Protein AF-A0A3M1TN24-F1 (afdb_monomer_lite)

Radius of gyration: 34.19 Å; chains: 1; bounding box: 74×62×94 Å

Foldseek 3Di:
DADPQQKDWDWDDPPPDPPTDTPDIDRDPPDPDDPDDDDDDDDDPVCPPVDDDPDDDDDPDPADQDWWAWDDWDDPDQFKIKTAIPAAWDQVQQQPQQQKAKDPPQGTFPGWGADPVHRRMIMTGTPGTDDAQDKMKMWGFRIGHPRGHGDPDIDIDIDTDHDQDDQDALQKEFFKWAQFCPPADPAPSFTKTKIFRQHQGKHFQAQKWKDQPPDIFGWHTDIAHHGDMEMETAQVCQVRCVVVHHYGYTPDDDRADLQWTWIFIAGNVRHTRYIDTDGLVLQVDPVPSNHNWMKGFQDSPPPPPDRSVRIHTDPD

Sequence (316 aa):
MRDEAGNWEVYADPENGENFALQGSVVDATHTTSAYFGVYVKHTSSRRDAFFFDDIYVGNQVVDQAPPALVQAEIVAANQLDLLFSEPLNPQSVLNVGHYEMDNGIGNPLTAQLDASNPALVHLVFAVDFQNNTTYLLRISGIEDVSGNALAAPLEVSLTYFVPDVAAFKDVIINEIFPDPTPPLGLPNAEYIELYNRSDKTFELQGWTFDNGTTTGSLPAYVLAPGAYLILTREQDVSAFESFGTAIGPSSWPSLVNSGDNLSLMDHTGALIDRVDYLQSWYGDATKAQGGYALELINPEQLLCPAKTNWTASVS

pLDDT: mean 90.63, std 9.02, range [57.22, 98.56]

Structure (mmCIF, N/CA/C/O backbone):
data_AF-A0A3M1TN24-F1
#
_entry.id   AF-A0A3M1TN24-F1
#
loop_
_atom_site.group_PDB
_atom_site.id
_atom_site.type_symbol
_atom_site.label_atom_id
_atom_site.label_alt_id
_atom_site.label_comp_id
_atom_site.label_asym_id
_atom_site.label_entity_id
_atom_site.label_seq_id
_atom_site.pdbx_PDB_ins_code
_atom_site.Cartn_x
_atom_site.Cartn_y
_atom_site.Cartn_z
_atom_site.occupancy
_atom_site.B_iso_or_equiv
_atom_site.auth_seq_id
_atom_site.auth_comp_id
_atom_site.auth_asym_id
_atom_site.auth_atom_id
_atom_site.pdbx_PDB_model_num
ATOM 1 N N . MET A 1 1 ? -28.863 9.271 43.450 1.00 75.31 1 MET A N 1
ATOM 2 C CA . MET A 1 1 ? -29.585 7.992 43.321 1.00 75.31 1 MET A CA 1
ATOM 3 C C . MET A 1 1 ? -30.223 7.631 44.651 1.00 75.31 1 MET A C 1
ATOM 5 O O . MET A 1 1 ? -29.707 8.062 45.673 1.00 75.31 1 MET A O 1
ATOM 9 N N . ARG A 1 2 ? -31.348 6.907 44.639 1.00 78.94 2 ARG A N 1
ATOM 10 C CA . ARG A 1 2 ? -31.986 6.356 45.843 1.00 78.94 2 ARG A CA 1
ATOM 11 C C . ARG A 1 2 ? -32.097 4.844 45.681 1.00 78.94 2 ARG A C 1
ATOM 13 O O . ARG A 1 2 ? -32.630 4.414 44.663 1.00 78.94 2 ARG A O 1
ATOM 20 N N . ASP A 1 3 ? -31.654 4.062 46.657 1.00 81.62 3 ASP A N 1
ATOM 21 C CA . ASP A 1 3 ? -31.857 2.606 46.658 1.00 81.62 3 ASP A CA 1
ATOM 22 C C . ASP A 1 3 ? -33.148 2.186 47.397 1.00 81.62 3 ASP A C 1
ATOM 24 O O . ASP A 1 3 ? -33.893 3.018 47.930 1.00 81.62 3 ASP A O 1
ATOM 28 N N . GLU A 1 4 ? -33.451 0.885 47.430 1.00 82.44 4 GLU A N 1
ATOM 29 C CA . GLU A 1 4 ? -34.633 0.351 48.129 1.00 82.44 4 GLU A CA 1
ATOM 30 C C . GLU A 1 4 ? -34.559 0.514 49.655 1.00 82.44 4 GLU A C 1
ATOM 32 O O . GLU A 1 4 ? -35.596 0.657 50.308 1.00 82.44 4 GLU A O 1
ATOM 37 N N . ALA A 1 5 ? -33.349 0.569 50.220 1.00 84.06 5 ALA A N 1
ATOM 38 C CA . ALA A 1 5 ? -33.115 0.786 51.645 1.00 84.06 5 ALA A CA 1
ATOM 39 C C . ALA A 1 5 ? -33.331 2.252 52.071 1.00 84.06 5 ALA A C 1
ATOM 41 O O . ALA A 1 5 ? -33.341 2.554 53.266 1.00 84.06 5 ALA A O 1
ATOM 42 N N . GLY A 1 6 ? -33.565 3.159 51.115 1.00 85.31 6 GLY A N 1
ATOM 43 C CA . GLY A 1 6 ? -33.756 4.584 51.370 1.00 85.31 6 GLY A CA 1
ATOM 44 C C . GLY A 1 6 ? -32.446 5.347 51.525 1.00 85.31 6 GLY A C 1
ATOM 45 O O . GLY A 1 6 ? -32.464 6.457 52.054 1.00 85.31 6 GLY A O 1
ATOM 46 N N . ASN A 1 7 ? -31.328 4.784 51.069 1.00 87.06 7 ASN A N 1
ATOM 47 C CA . ASN A 1 7 ? -30.075 5.509 50.954 1.00 87.06 7 ASN A CA 1
ATOM 48 C C . ASN A 1 7 ? -30.156 6.416 49.732 1.00 87.06 7 ASN A C 1
ATOM 50 O O . ASN A 1 7 ? -30.423 5.959 48.623 1.00 87.06 7 ASN A O 1
ATOM 54 N N . TRP A 1 8 ? -29.933 7.701 49.947 1.00 86.62 8 TRP A N 1
ATOM 55 C CA . TRP A 1 8 ? -29.802 8.714 48.919 1.00 86.62 8 TRP A CA 1
ATOM 56 C C . TRP A 1 8 ? -28.340 9.079 48.780 1.00 86.62 8 TRP A C 1
ATOM 58 O O . TRP A 1 8 ? -27.684 9.382 49.769 1.00 86.62 8 TRP A O 1
ATOM 68 N N . GLU A 1 9 ? -27.856 9.115 47.552 1.00 85.56 9 GLU A N 1
ATOM 69 C CA . GLU A 1 9 ? -26.487 9.483 47.219 1.00 85.56 9 GLU A CA 1
ATOM 70 C C . GLU A 1 9 ? -26.503 10.550 46.131 1.00 85.56 9 GLU A C 1
ATOM 72 O O . GLU A 1 9 ? -27.290 10.486 45.183 1.00 85.56 9 GLU A O 1
ATOM 77 N N . VAL A 1 10 ? -25.643 11.549 46.258 1.00 85.19 10 VAL A N 1
ATOM 78 C CA . VAL A 1 10 ? -25.422 12.565 45.231 1.00 85.19 10 VAL A CA 1
ATOM 79 C C . VAL A 1 10 ? -24.010 12.386 44.728 1.00 85.19 10 VAL A C 1
ATOM 81 O O . VAL A 1 10 ? -23.074 12.353 45.522 1.00 85.19 10 VAL A O 1
ATOM 84 N N . TYR A 1 11 ? -23.865 12.308 43.414 1.00 80.06 11 TYR A N 1
ATOM 85 C CA . TYR A 1 11 ? -22.573 12.270 42.758 1.00 80.06 11 TYR A CA 1
ATOM 86 C C . TYR A 1 11 ? -22.425 13.500 41.866 1.00 80.06 11 TYR A C 1
ATOM 88 O O . TYR A 1 11 ? -23.422 14.067 41.420 1.00 80.06 11 TYR A O 1
ATOM 96 N N . ALA A 1 12 ? -21.190 13.916 41.625 1.00 80.25 12 ALA A N 1
ATOM 97 C CA . ALA A 1 12 ? -20.868 14.978 40.687 1.00 80.25 12 ALA A CA 1
ATOM 98 C C . ALA A 1 12 ? -19.545 14.659 40.000 1.00 80.25 12 ALA A C 1
ATOM 100 O O . ALA A 1 12 ? -18.634 14.126 40.637 1.00 80.25 12 ALA A O 1
ATOM 101 N N . ASP A 1 13 ? -19.458 15.023 38.728 1.00 75.94 13 ASP A N 1
ATOM 102 C CA . ASP A 1 13 ? -18.212 15.078 37.980 1.00 75.94 13 ASP A CA 1
ATOM 103 C C . ASP A 1 13 ? -17.883 16.560 37.708 1.00 75.94 13 ASP A C 1
ATOM 105 O O . ASP A 1 13 ? -18.568 17.208 36.913 1.00 75.94 13 ASP A O 1
ATOM 109 N N . PRO A 1 14 ? -16.898 17.151 38.406 1.00 71.81 14 PRO A N 1
ATOM 110 C CA . PRO A 1 14 ? -16.497 18.536 38.185 1.00 71.81 14 PRO A CA 1
ATOM 111 C C . PRO A 1 14 ? -15.655 18.732 36.911 1.00 71.81 14 PRO A C 1
ATOM 113 O O . PRO A 1 14 ? -15.374 19.878 36.557 1.00 71.81 14 PRO A O 1
ATOM 116 N N . GLU A 1 15 ? -15.241 17.653 36.243 1.00 77.12 15 GLU A N 1
ATOM 117 C CA . GLU A 1 15 ? -14.380 17.662 35.055 1.00 77.12 15 GLU A CA 1
ATOM 118 C C . GLU A 1 15 ? -15.168 17.473 33.744 1.00 77.12 15 GLU A C 1
ATOM 120 O O . GLU A 1 15 ? -14.566 17.409 32.674 1.00 77.12 15 GLU A O 1
ATOM 125 N N . ASN A 1 16 ? -16.509 17.483 33.805 1.00 60.50 16 ASN A N 1
ATOM 126 C CA . ASN A 1 16 ? -17.418 17.328 32.657 1.00 60.50 16 ASN A CA 1
ATOM 127 C C . ASN A 1 16 ? -17.215 16.015 31.864 1.00 60.50 16 ASN A C 1
ATOM 129 O O . ASN A 1 16 ? -17.290 16.023 30.633 1.00 60.50 16 ASN A O 1
ATOM 133 N N . GLY A 1 17 ? -16.966 14.898 32.552 1.00 65.50 17 GLY A N 1
ATOM 134 C CA . GLY A 1 17 ? -16.967 13.548 31.984 1.00 65.50 17 GLY A CA 1
ATOM 135 C C . GLY A 1 17 ? -18.111 12.677 32.518 1.00 65.50 17 GLY A C 1
ATOM 136 O O . GLY A 1 17 ? -19.158 13.168 32.942 1.00 65.50 17 GLY A O 1
ATOM 137 N N . GLU A 1 18 ? -17.896 11.361 32.499 1.00 66.12 18 GLU A N 1
ATOM 138 C CA . GLU A 1 18 ? -18.813 10.354 33.061 1.00 66.12 18 GLU A CA 1
ATOM 139 C C . GLU A 1 18 ? -18.283 9.754 34.379 1.00 66.12 18 GLU A C 1
ATOM 141 O O . GLU A 1 18 ? -18.817 8.772 34.900 1.00 66.12 18 GLU A O 1
ATOM 146 N N . ASN A 1 19 ? -17.238 10.355 34.963 1.00 65.56 19 ASN A N 1
ATOM 147 C CA . ASN A 1 19 ? -16.595 9.877 36.186 1.00 65.56 19 ASN A CA 1
ATOM 148 C C . ASN A 1 19 ? -17.180 10.579 37.416 1.00 65.56 19 ASN A C 1
ATOM 150 O O . ASN A 1 19 ? -16.588 11.454 38.048 1.00 65.56 19 ASN A O 1
ATOM 154 N N . PHE A 1 20 ? -18.382 10.157 37.784 1.00 76.81 20 PHE A N 1
ATOM 155 C CA . PHE A 1 20 ? -19.118 10.715 38.908 1.00 76.81 20 PHE A CA 1
ATOM 156 C C . PHE A 1 20 ? -18.518 10.307 40.266 1.00 76.81 20 PHE A C 1
ATOM 158 O O . PHE A 1 20 ? -18.531 9.139 40.652 1.00 76.81 20 PHE A O 1
ATOM 165 N N . ALA A 1 21 ? -18.059 11.285 41.052 1.00 77.19 21 ALA A N 1
ATOM 166 C CA . ALA A 1 21 ? -17.574 11.069 42.416 1.00 77.19 21 ALA A CA 1
ATOM 167 C C . ALA A 1 21 ? -18.676 11.331 43.452 1.00 77.19 21 ALA A C 1
ATOM 169 O O . ALA A 1 21 ? -19.415 12.315 43.344 1.00 77.19 21 ALA A O 1
ATOM 170 N N . LEU A 1 22 ? -18.764 10.486 44.487 1.00 85.62 22 LEU A N 1
ATOM 171 C CA . LEU A 1 22 ? -19.735 10.646 45.574 1.00 85.62 22 LEU A CA 1
ATOM 172 C C . LEU A 1 22 ? -19.488 11.965 46.320 1.00 85.62 22 LEU A C 1
ATOM 174 O O . LEU A 1 22 ? -18.437 12.165 46.923 1.00 85.62 22 LEU A O 1
ATOM 178 N N . GLN A 1 23 ? -20.483 12.846 46.314 1.00 88.38 23 GLN A N 1
ATOM 179 C CA . GLN A 1 23 ? -20.459 14.144 46.994 1.00 88.38 23 GLN A CA 1
ATOM 180 C C . GLN A 1 23 ? -21.093 14.086 48.382 1.00 88.38 23 GLN A C 1
ATOM 182 O O . GLN A 1 23 ? -20.772 14.887 49.259 1.00 88.38 23 GLN A O 1
ATOM 187 N N . GLY A 1 24 ? -22.011 13.146 48.596 1.00 86.06 24 GLY A N 1
ATOM 188 C CA . GLY A 1 24 ? -22.645 12.958 49.890 1.00 86.06 24 GLY A CA 1
ATOM 189 C C . GLY A 1 24 ? -23.766 11.939 49.842 1.00 86.06 24 GLY A C 1
ATOM 190 O O . GLY A 1 24 ? -24.283 11.611 48.774 1.00 86.06 24 GLY A O 1
ATOM 191 N N . SER A 1 25 ? -24.147 11.459 51.022 1.00 91.06 25 SER A N 1
ATOM 192 C CA . SER A 1 25 ? -25.240 10.513 51.183 1.00 91.06 25 SER A CA 1
ATOM 193 C C . SER A 1 25 ? -26.082 10.803 52.425 1.00 91.06 25 SER A C 1
ATOM 195 O O . SER A 1 25 ? -25.616 11.412 53.392 1.00 91.06 25 SER A O 1
ATOM 197 N N . VAL A 1 26 ? -27.351 10.402 52.391 1.00 90.81 26 VAL A N 1
ATOM 198 C CA . VAL A 1 26 ? -28.291 10.494 53.512 1.00 90.81 26 VAL A CA 1
ATOM 199 C C . VAL A 1 26 ? -29.276 9.336 53.452 1.00 90.81 26 VAL A C 1
ATOM 201 O O . VAL A 1 26 ? -29.709 8.946 52.376 1.00 90.81 26 VAL A O 1
ATOM 204 N N . VAL A 1 27 ? -29.663 8.788 54.600 1.00 90.25 27 VAL A N 1
ATOM 205 C CA . VAL A 1 27 ? -30.729 7.781 54.660 1.00 90.25 27 VAL A CA 1
ATOM 206 C C . VAL A 1 27 ? -32.044 8.485 54.964 1.00 90.25 27 VAL A C 1
ATOM 208 O O . VAL A 1 27 ? -32.207 9.055 56.042 1.00 90.25 27 VAL A O 1
ATOM 211 N N . ASP A 1 28 ? -32.977 8.450 54.018 1.00 85.56 28 ASP A N 1
ATOM 212 C CA . ASP A 1 28 ? -34.322 8.997 54.172 1.00 85.56 28 ASP A CA 1
ATOM 213 C C . ASP A 1 28 ? -35.362 8.063 53.535 1.00 85.56 28 ASP A C 1
ATOM 215 O O . ASP A 1 28 ? -35.545 7.989 52.315 1.00 85.56 28 ASP A O 1
ATOM 219 N N . ALA A 1 29 ? -36.071 7.344 54.404 1.00 84.88 29 ALA A N 1
ATOM 220 C CA . ALA A 1 29 ? -37.154 6.445 54.029 1.00 84.88 29 ALA A CA 1
ATOM 221 C C . ALA A 1 29 ? -38.530 7.135 53.984 1.00 84.88 29 ALA A C 1
ATOM 223 O O . ALA A 1 29 ? -39.509 6.498 53.596 1.00 84.88 29 ALA A O 1
ATOM 224 N N . THR A 1 30 ? -38.635 8.407 54.385 1.00 85.94 30 THR A N 1
ATOM 225 C CA . THR A 1 30 ? -39.923 9.117 54.474 1.00 85.94 30 THR A CA 1
ATOM 226 C C . THR A 1 30 ? -40.496 9.449 53.100 1.00 85.94 30 THR A C 1
ATOM 228 O O . THR A 1 30 ? -41.710 9.394 52.900 1.00 85.94 30 THR A O 1
ATOM 231 N N . HIS A 1 31 ? -39.620 9.726 52.135 1.00 76.50 31 HIS A N 1
ATOM 232 C CA . HIS A 1 31 ? -39.980 10.011 50.756 1.00 76.50 31 HIS A CA 1
ATOM 233 C C . HIS A 1 31 ? -39.525 8.861 49.850 1.00 76.50 31 HIS A C 1
ATOM 235 O O . HIS A 1 31 ? -38.335 8.622 49.650 1.00 76.50 31 HIS A O 1
ATOM 241 N N . THR A 1 32 ? -40.491 8.117 49.312 1.00 75.56 32 THR A N 1
ATOM 242 C CA . THR A 1 32 ? -40.255 6.995 48.385 1.00 75.56 32 THR A CA 1
ATOM 243 C C . THR A 1 32 ? -40.541 7.369 46.931 1.00 75.56 32 THR A C 1
ATOM 245 O O . THR A 1 32 ? -39.974 6.773 46.023 1.00 75.56 32 THR A O 1
ATOM 248 N N . THR A 1 33 ? -41.389 8.377 46.704 1.00 72.81 33 THR A N 1
ATOM 249 C CA . THR A 1 33 ? -41.751 8.914 45.385 1.00 72.81 33 THR A CA 1
ATOM 250 C C . THR A 1 33 ? -41.999 10.417 45.489 1.00 72.81 33 THR A C 1
ATOM 252 O O . THR A 1 33 ? -42.505 10.875 46.515 1.00 72.81 33 THR A O 1
ATOM 255 N N . SER A 1 34 ? -41.737 11.178 44.426 1.00 75.56 34 SER A N 1
ATOM 256 C CA . SER A 1 34 ? -42.133 12.587 44.333 1.00 75.56 34 SER A CA 1
ATOM 257 C C . SER A 1 34 ? -42.767 12.877 42.978 1.00 75.56 34 SER A C 1
ATOM 259 O O . SER A 1 34 ? -42.294 12.391 41.956 1.00 75.56 34 SER A O 1
ATOM 261 N N . ALA A 1 35 ? -43.822 13.692 42.967 1.00 80.31 35 ALA A N 1
ATOM 262 C CA . ALA A 1 35 ? -44.412 14.215 41.734 1.00 80.31 35 ALA A CA 1
ATOM 263 C C . ALA A 1 35 ? -43.643 15.428 41.179 1.00 80.31 35 ALA A C 1
ATOM 265 O O . ALA A 1 35 ? -43.878 15.843 40.047 1.00 80.31 35 ALA A O 1
ATOM 266 N N . TYR A 1 36 ? -42.748 16.012 41.982 1.00 80.62 36 TYR A N 1
ATOM 267 C CA . TYR A 1 36 ? -42.031 17.237 41.651 1.00 80.62 36 TYR A CA 1
ATOM 268 C C . TYR A 1 36 ? -40.560 17.131 42.041 1.00 80.62 36 TYR A C 1
ATOM 270 O O . TYR A 1 36 ? -40.209 16.565 43.077 1.00 80.62 36 TYR A O 1
ATOM 278 N N . PHE A 1 37 ? -39.706 17.737 41.230 1.00 81.62 37 PHE A N 1
ATOM 279 C CA . PHE A 1 37 ? -38.289 17.904 41.508 1.00 81.62 37 PHE A CA 1
ATOM 280 C C . PHE A 1 37 ? -37.926 19.378 41.349 1.00 81.62 37 PHE A C 1
ATOM 282 O O . PHE A 1 37 ? -38.488 20.075 40.504 1.00 81.62 37 PHE A O 1
ATOM 289 N N . GLY A 1 38 ? -36.994 19.860 42.166 1.00 83.38 38 GLY A N 1
ATOM 290 C CA . GLY A 1 38 ? -36.485 21.218 42.058 1.00 83.38 38 GLY A CA 1
ATOM 291 C C . GLY A 1 38 ? -35.180 21.387 42.820 1.00 83.38 38 GLY A C 1
ATOM 292 O O . GLY A 1 38 ? -34.935 20.706 43.815 1.00 83.38 38 GLY A O 1
ATOM 293 N N . VAL A 1 39 ? -34.355 22.322 42.356 1.00 83.62 39 VAL A N 1
ATOM 294 C CA . VAL A 1 39 ? -33.104 22.692 43.019 1.00 83.62 39 VAL A CA 1
ATOM 295 C C . VAL A 1 39 ? -33.356 23.906 43.906 1.00 83.62 39 VAL A C 1
ATOM 297 O O . VAL A 1 39 ? -33.801 24.955 43.439 1.00 83.62 39 VAL A O 1
ATOM 300 N N . TYR A 1 40 ? -33.070 23.775 45.199 1.00 85.31 40 TYR A N 1
ATOM 301 C CA . TYR A 1 40 ? -33.134 24.888 46.141 1.00 85.31 40 TYR A CA 1
ATOM 302 C C . TYR A 1 40 ? -31.738 25.472 46.370 1.00 85.31 40 TYR A C 1
ATOM 304 O O . TYR A 1 40 ? -30.848 24.788 46.874 1.00 85.31 40 TYR A O 1
ATOM 312 N N . VAL A 1 41 ? -31.553 26.755 46.045 1.00 82.88 41 VAL A N 1
ATOM 313 C CA . VAL A 1 41 ? -30.263 27.446 46.188 1.00 82.88 41 VAL A CA 1
ATOM 314 C C . VAL A 1 41 ? -30.323 28.494 47.290 1.00 82.88 41 VAL A C 1
ATOM 316 O O . VAL A 1 41 ? -30.985 29.528 47.164 1.00 82.88 41 VAL A O 1
ATOM 319 N N . LYS A 1 42 ? -29.549 28.281 48.355 1.00 87.75 42 LYS A N 1
ATOM 320 C CA . LYS A 1 42 ? -29.336 29.282 49.405 1.00 87.75 42 LYS A CA 1
ATOM 321 C C . LYS A 1 42 ? -28.184 30.212 49.013 1.00 87.75 42 LYS A C 1
ATOM 323 O O . LYS A 1 42 ? -27.052 29.763 48.879 1.00 87.75 42 LYS A O 1
ATOM 328 N N . HIS A 1 43 ? -28.457 31.506 48.863 1.00 85.00 43 HIS A N 1
ATOM 329 C CA . HIS A 1 43 ? -27.492 32.488 48.357 1.00 85.00 43 HIS A CA 1
ATOM 330 C C . HIS A 1 43 ? -27.618 33.854 49.055 1.00 85.00 43 HIS A C 1
ATOM 332 O O . HIS A 1 43 ? -28.615 34.141 49.719 1.00 85.00 43 HIS A O 1
ATOM 338 N N . THR A 1 44 ? -26.600 34.709 48.909 1.00 89.19 44 THR A N 1
ATOM 339 C CA . THR A 1 44 ? -26.653 36.125 49.315 1.00 89.19 44 THR A CA 1
ATOM 340 C C . THR A 1 44 ? -27.247 36.979 48.198 1.00 89.19 44 THR A C 1
ATOM 342 O O . THR A 1 44 ? -27.124 36.636 47.024 1.00 89.19 44 THR A O 1
ATOM 345 N N . SER A 1 45 ? -27.824 38.137 48.532 1.00 84.69 45 SER A N 1
ATOM 346 C CA . SER A 1 45 ? -28.440 39.046 47.546 1.00 84.69 45 SER A CA 1
ATOM 347 C C . SER A 1 45 ? -27.517 39.405 46.373 1.00 84.69 45 SER A C 1
ATOM 349 O O . SER A 1 45 ? -27.977 39.510 45.241 1.00 84.69 45 SER A O 1
ATOM 351 N N . SER A 1 46 ? -26.211 39.524 46.624 1.00 88.06 46 SER A N 1
ATOM 352 C CA . SER A 1 46 ? -25.172 39.812 45.626 1.00 88.06 46 SER A CA 1
ATOM 353 C C . SER A 1 46 ? -24.848 38.668 44.653 1.00 88.06 46 SER A C 1
ATOM 355 O O . SER A 1 46 ? -24.102 38.886 43.704 1.00 88.06 46 SER A O 1
ATOM 357 N N . ARG A 1 47 ? -25.354 37.449 44.878 1.00 82.69 47 ARG A N 1
ATOM 358 C CA . ARG A 1 47 ? -25.022 36.240 44.098 1.00 82.69 47 ARG A CA 1
ATOM 359 C C . ARG A 1 47 ? -26.252 35.555 43.490 1.00 82.69 47 ARG A C 1
ATOM 361 O O . ARG A 1 47 ? -26.146 34.427 43.033 1.00 82.69 47 ARG A O 1
ATOM 368 N N . ARG A 1 48 ? -27.412 36.220 43.479 1.00 82.12 48 ARG A N 1
ATOM 369 C CA . ARG A 1 48 ? -28.701 35.643 43.050 1.00 82.12 48 ARG A CA 1
ATOM 370 C C . ARG A 1 48 ? -28.740 35.105 41.613 1.00 82.12 48 ARG A C 1
ATOM 372 O O . ARG A 1 48 ? -29.498 34.180 41.363 1.00 82.12 48 ARG A O 1
ATOM 379 N N . ASP A 1 49 ? -27.893 35.629 40.729 1.00 84.00 49 ASP A N 1
ATOM 380 C CA . ASP A 1 49 ? -27.832 35.243 39.309 1.00 84.00 49 ASP A CA 1
ATOM 381 C C . ASP A 1 49 ? -26.556 34.443 38.972 1.00 84.00 49 ASP A C 1
ATOM 383 O O . ASP A 1 49 ? -26.170 34.328 37.815 1.00 84.00 49 ASP A O 1
ATOM 387 N N . ALA A 1 50 ? -25.848 33.930 39.986 1.00 85.44 50 ALA A N 1
ATOM 388 C CA . ALA A 1 50 ? -24.560 33.248 39.819 1.00 85.44 50 ALA A CA 1
ATOM 389 C C . ALA A 1 50 ? -24.676 31.717 39.686 1.00 85.44 50 ALA A C 1
ATOM 391 O O . ALA A 1 50 ? -23.668 31.025 39.817 1.00 85.44 50 ALA A O 1
ATOM 392 N N . PHE A 1 51 ? -25.883 31.186 39.477 1.00 83.31 51 PHE A N 1
ATOM 393 C CA . PHE A 1 51 ? -26.144 29.749 39.417 1.00 83.31 51 PHE A CA 1
ATOM 394 C C . PHE A 1 51 ? -26.965 29.436 38.173 1.00 83.31 51 PHE A C 1
ATOM 396 O O . PHE A 1 51 ? -28.015 30.038 37.956 1.00 83.31 51 PHE A O 1
ATOM 403 N N . PHE A 1 52 ? -26.492 28.477 37.388 1.00 82.94 52 PHE A N 1
ATOM 404 C CA . PHE A 1 52 ? -27.168 27.969 36.205 1.00 82.94 52 PHE A CA 1
ATOM 405 C C . PHE A 1 52 ? -27.254 26.455 36.353 1.00 82.94 52 PHE A C 1
ATOM 407 O O . PHE A 1 52 ? -26.290 25.821 36.779 1.00 82.94 52 PHE A O 1
ATOM 414 N N . PHE A 1 53 ? -28.420 25.905 36.045 1.00 82.00 53 PHE A N 1
ATOM 415 C CA . PHE A 1 53 ? -28.639 24.470 35.964 1.00 82.00 53 PHE A CA 1
ATOM 416 C C . PHE A 1 53 ? -29.200 24.206 34.579 1.00 82.00 53 PHE A C 1
ATOM 418 O O . PHE A 1 53 ? -30.162 24.868 34.185 1.00 82.00 53 PHE A O 1
ATOM 425 N N . ASP A 1 54 ? -28.593 23.273 33.869 1.00 73.88 54 ASP A N 1
ATOM 426 C CA . ASP A 1 54 ? -29.057 22.807 32.570 1.00 73.88 54 ASP A CA 1
ATOM 427 C C . ASP A 1 54 ? -29.059 21.274 32.570 1.00 73.88 54 ASP A C 1
ATOM 429 O O . ASP A 1 54 ? -28.506 20.666 33.491 1.00 73.88 54 ASP A O 1
ATOM 433 N N . ASP A 1 55 ? -29.736 20.667 31.597 1.00 69.94 55 ASP A N 1
ATOM 434 C CA . ASP A 1 55 ? -29.786 19.211 31.387 1.00 69.94 55 ASP A CA 1
ATOM 435 C C . ASP A 1 55 ? -30.183 18.388 32.634 1.00 69.94 55 ASP A C 1
ATOM 437 O O . ASP A 1 55 ? -29.649 17.317 32.927 1.00 69.94 55 ASP A O 1
ATOM 441 N N . ILE A 1 56 ? -31.173 18.873 33.393 1.00 75.75 56 ILE A N 1
ATOM 442 C CA . ILE A 1 56 ? -31.713 18.139 34.545 1.00 75.75 56 ILE A CA 1
ATOM 443 C C . ILE A 1 56 ? -32.591 16.979 34.060 1.00 75.75 56 ILE A C 1
ATOM 445 O O . ILE A 1 56 ? -33.732 17.178 33.636 1.00 75.75 56 ILE A O 1
ATOM 449 N N . TYR A 1 57 ? -32.102 15.752 34.234 1.00 73.62 57 TYR A N 1
ATOM 450 C CA . TYR A 1 57 ? -32.890 14.535 34.071 1.00 73.62 57 TYR A CA 1
ATOM 451 C C . TYR A 1 57 ? -33.381 14.000 35.426 1.00 73.62 57 TYR A C 1
ATOM 453 O O . TYR A 1 57 ? -32.606 13.801 36.361 1.00 73.62 57 TYR A O 1
ATOM 461 N N . VAL A 1 58 ? -34.689 13.745 35.531 1.00 75.81 58 VAL A N 1
ATOM 462 C CA . VAL A 1 58 ? -35.325 13.154 36.717 1.00 75.81 58 VAL A CA 1
ATOM 463 C C . VAL A 1 58 ? -36.102 11.926 36.274 1.00 75.81 58 VAL A C 1
ATOM 465 O O . VAL A 1 58 ? -37.203 12.028 35.736 1.00 75.81 58 VAL A O 1
ATOM 468 N N . GLY A 1 59 ? -35.517 10.758 36.496 1.00 72.81 59 GLY A N 1
ATOM 469 C CA . GLY A 1 59 ? -36.091 9.486 36.085 1.00 72.81 59 GLY A CA 1
ATOM 470 C C . GLY A 1 59 ? -35.246 8.313 36.562 1.00 72.81 59 GLY A C 1
ATOM 471 O O . GLY A 1 59 ? -34.448 8.448 37.491 1.00 72.81 59 GLY A O 1
ATOM 472 N N . ASN A 1 60 ? -35.443 7.157 35.934 1.00 70.50 60 ASN A N 1
ATOM 473 C CA . ASN A 1 60 ? -34.643 5.963 36.205 1.00 70.50 60 ASN A CA 1
ATOM 474 C C . ASN A 1 60 ? -33.191 6.186 35.779 1.00 70.50 60 ASN A C 1
ATOM 476 O O . ASN A 1 60 ? -32.938 6.958 34.865 1.00 70.5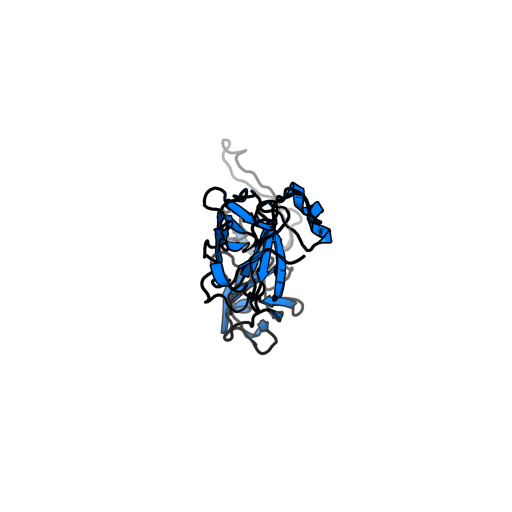0 60 ASN A O 1
ATOM 480 N N . GLN A 1 61 ? -32.241 5.486 36.396 1.00 67.69 61 GLN A N 1
ATOM 481 C CA . GLN A 1 61 ? -30.847 5.552 35.962 1.00 67.69 61 GLN A CA 1
ATOM 482 C C . GLN A 1 61 ? -30.748 5.264 34.456 1.00 67.69 61 GLN A C 1
ATOM 484 O O . GLN A 1 61 ? -31.266 4.251 33.981 1.00 67.69 61 GLN A O 1
ATOM 489 N N . VAL A 1 62 ? -30.112 6.173 33.715 1.00 67.00 62 VAL A N 1
ATOM 490 C CA . VAL A 1 62 ? -29.736 5.935 32.322 1.00 67.00 62 VAL A CA 1
ATOM 491 C C . VAL A 1 62 ? -28.490 5.065 32.388 1.00 67.00 62 VAL A C 1
ATOM 493 O O . VAL A 1 62 ? -27.429 5.531 32.791 1.00 67.00 62 VAL A O 1
ATOM 496 N N . VAL A 1 63 ? -28.669 3.774 32.136 1.00 74.56 63 VAL A N 1
ATOM 497 C CA . VAL A 1 63 ? -27.583 2.795 32.081 1.00 74.56 63 VAL A CA 1
ATOM 498 C C . VAL A 1 63 ? -27.300 2.551 30.614 1.00 74.56 63 VAL A C 1
ATOM 500 O O . VAL A 1 63 ? -28.243 2.439 29.825 1.00 74.56 63 VAL A O 1
ATOM 503 N N . ASP A 1 64 ? -26.026 2.485 30.260 1.00 82.31 64 ASP A N 1
ATOM 504 C CA . ASP A 1 64 ? -25.644 2.048 28.932 1.00 82.31 64 ASP A CA 1
ATOM 505 C C . ASP A 1 64 ? -26.080 0.596 28.713 1.00 82.31 64 ASP A C 1
ATOM 507 O O . ASP A 1 64 ? -25.878 -0.265 29.569 1.00 82.31 64 ASP A O 1
ATOM 511 N N . GLN A 1 65 ? -26.720 0.341 27.580 1.00 87.88 65 GLN A N 1
ATOM 512 C CA . GLN A 1 65 ? -27.187 -0.985 27.173 1.00 87.88 65 GLN A CA 1
ATOM 513 C C . GLN A 1 65 ? -26.655 -1.380 25.794 1.00 87.88 65 GLN A C 1
ATOM 515 O O . GLN A 1 65 ? -27.030 -2.435 25.273 1.00 87.88 65 GLN A O 1
ATOM 520 N N . ALA A 1 66 ? -25.862 -0.515 25.158 1.00 88.69 66 ALA A N 1
ATOM 521 C CA . ALA A 1 66 ? -25.280 -0.805 23.866 1.00 88.69 66 ALA A CA 1
ATOM 522 C C . ALA A 1 66 ? -24.046 -1.691 24.072 1.00 88.69 66 ALA A C 1
ATOM 524 O O . ALA A 1 66 ? -23.216 -1.379 24.907 1.00 88.69 66 ALA A O 1
ATOM 525 N N . PRO A 1 67 ? -23.920 -2.820 23.359 1.00 93.50 67 PRO A N 1
ATOM 526 C CA . PRO A 1 67 ? -22.681 -3.579 23.372 1.00 93.50 67 PRO A CA 1
ATOM 527 C C . PRO A 1 67 ? -21.610 -2.883 22.518 1.00 93.50 67 PRO A C 1
ATOM 529 O O . PRO A 1 67 ? -21.957 -2.262 21.503 1.00 93.50 67 PRO A O 1
ATOM 532 N N . PRO A 1 68 ? -20.318 -3.107 22.817 1.00 95.81 68 PRO A N 1
ATOM 533 C CA . PRO A 1 68 ? -19.235 -2.520 22.047 1.00 95.81 68 PRO A CA 1
ATOM 534 C C . PRO A 1 68 ? -19.257 -3.047 20.610 1.00 95.81 68 PRO A C 1
ATOM 536 O O . PRO A 1 68 ? -19.299 -4.253 20.367 1.00 95.81 68 PRO A O 1
ATOM 539 N N . ALA A 1 69 ? -19.194 -2.154 19.628 1.00 95.56 69 ALA A N 1
ATOM 540 C CA . ALA A 1 69 ? -19.113 -2.505 18.215 1.00 95.56 69 ALA A CA 1
ATOM 541 C C . ALA A 1 69 ? -17.669 -2.396 17.715 1.00 95.56 69 ALA A C 1
ATOM 543 O O . ALA A 1 69 ? -16.965 -1.447 18.049 1.00 95.56 69 ALA A O 1
ATOM 544 N N . LEU A 1 70 ? -17.224 -3.335 16.876 1.00 97.31 70 LEU A N 1
ATOM 545 C CA . LEU A 1 70 ? -15.917 -3.229 16.228 1.00 97.31 70 LEU A CA 1
ATOM 546 C C . LEU A 1 70 ? -15.967 -2.170 15.119 1.00 97.31 70 LEU A C 1
ATOM 548 O O . LEU A 1 70 ? -16.745 -2.288 14.172 1.00 97.31 70 LEU A O 1
ATOM 552 N N . VAL A 1 71 ? -15.116 -1.156 15.236 1.00 97.38 71 VAL A N 1
ATOM 553 C CA . VAL A 1 71 ? -15.001 -0.036 14.293 1.00 97.38 71 VAL A CA 1
ATOM 554 C C . VAL A 1 71 ? -13.918 -0.309 13.253 1.00 97.38 71 VAL A C 1
ATOM 556 O O . VAL A 1 71 ? -14.130 -0.059 12.068 1.00 97.38 71 VAL A O 1
ATOM 559 N N . GLN A 1 72 ? -12.767 -0.832 13.679 1.00 96.88 72 GLN A N 1
ATOM 560 C CA . GLN A 1 72 ? -11.622 -1.092 12.804 1.00 96.88 72 GLN A CA 1
ATOM 561 C C . GLN A 1 72 ? -10.822 -2.296 13.300 1.00 96.88 72 GLN A C 1
ATOM 563 O O . GLN A 1 72 ? -10.715 -2.530 14.502 1.00 96.88 72 GLN A O 1
ATOM 568 N N . ALA A 1 73 ? -10.239 -3.035 12.361 1.00 97.38 73 ALA A N 1
ATOM 569 C CA . ALA A 1 73 ? -9.251 -4.070 12.623 1.00 97.38 73 ALA A CA 1
ATOM 570 C C . ALA A 1 73 ? -8.108 -3.928 11.615 1.00 97.38 73 ALA A C 1
ATOM 572 O O . ALA A 1 73 ? -8.361 -3.854 10.411 1.00 97.38 73 ALA A O 1
ATOM 573 N N . GLU A 1 74 ? -6.868 -3.873 12.094 1.00 94.75 74 GLU A N 1
ATOM 574 C CA . GLU A 1 74 ? -5.703 -3.568 11.261 1.00 94.75 74 GLU A CA 1
ATOM 575 C C 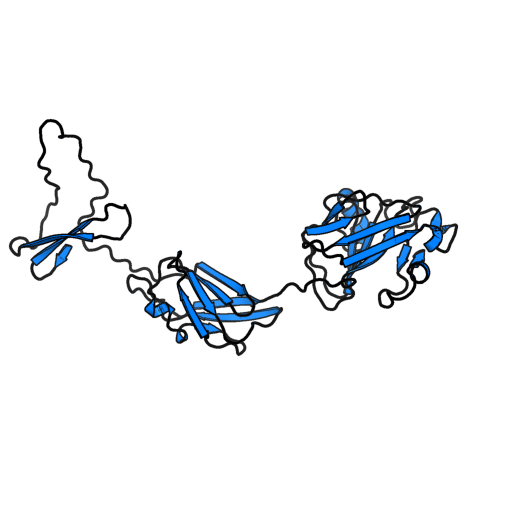. GLU A 1 74 ? -4.471 -4.359 11.693 1.00 94.75 74 GLU A C 1
ATOM 577 O O . GLU A 1 74 ? -4.071 -4.331 12.857 1.00 94.75 74 GLU A O 1
ATOM 582 N N . ILE A 1 75 ? -3.855 -5.069 10.744 1.00 93.62 75 ILE A N 1
ATOM 583 C CA . ILE A 1 75 ? -2.593 -5.774 10.979 1.00 93.62 75 ILE A CA 1
ATOM 584 C C . ILE A 1 75 ? -1.460 -4.749 10.935 1.00 93.62 75 ILE A C 1
ATOM 586 O O . ILE A 1 75 ? -1.117 -4.248 9.868 1.00 93.62 75 ILE A O 1
ATOM 590 N N . VAL A 1 76 ? -0.873 -4.460 12.095 1.00 92.62 76 VAL A N 1
ATOM 591 C CA . VAL A 1 76 ? 0.162 -3.422 12.253 1.00 92.62 76 VAL A CA 1
ATOM 592 C C . VAL A 1 76 ? 1.586 -3.971 12.130 1.00 92.62 76 VAL A C 1
ATOM 594 O O . VAL A 1 76 ? 2.527 -3.221 11.875 1.00 92.62 76 VAL A O 1
ATOM 597 N N . ALA A 1 77 ? 1.767 -5.287 12.286 1.00 91.25 77 ALA A N 1
ATOM 598 C CA . ALA A 1 77 ? 3.041 -5.974 12.073 1.00 91.25 77 ALA A CA 1
ATOM 599 C C . ALA A 1 77 ? 2.825 -7.459 11.744 1.00 91.25 77 ALA A C 1
ATOM 601 O O . ALA A 1 77 ? 1.705 -7.960 11.788 1.00 91.25 77 ALA A O 1
ATOM 602 N N . ALA A 1 78 ? 3.915 -8.185 11.472 1.00 91.81 78 ALA A N 1
ATOM 603 C CA . ALA A 1 78 ? 3.875 -9.600 11.093 1.00 91.81 78 ALA A CA 1
ATOM 604 C C . ALA A 1 78 ? 3.159 -10.510 12.094 1.00 91.81 78 ALA A C 1
ATOM 606 O O . ALA A 1 78 ? 2.663 -11.545 11.692 1.00 91.81 78 ALA A O 1
ATOM 607 N N . ASN A 1 79 ? 3.050 -10.136 13.366 1.00 96.38 79 ASN A N 1
ATOM 608 C CA . ASN A 1 79 ? 2.333 -10.913 14.377 1.00 96.38 79 ASN A CA 1
ATOM 609 C C . ASN A 1 79 ? 1.462 -10.049 15.297 1.00 96.38 79 ASN A C 1
ATOM 611 O O . ASN A 1 79 ? 1.142 -10.475 16.409 1.00 96.38 79 ASN A O 1
ATOM 615 N N . GLN A 1 80 ? 1.119 -8.831 14.871 1.00 97.50 80 GLN A N 1
ATOM 616 C CA . GLN A 1 80 ? 0.388 -7.870 15.698 1.00 97.50 80 GLN A CA 1
ATOM 617 C C . GLN A 1 80 ? -0.848 -7.357 14.979 1.00 97.50 80 GLN A C 1
ATOM 619 O O . GLN A 1 80 ? -0.805 -7.052 13.786 1.00 97.50 80 GLN A O 1
ATOM 624 N N . LEU A 1 81 ? -1.939 -7.260 15.730 1.00 97.81 81 LEU A N 1
ATOM 625 C CA . LEU A 1 81 ? -3.233 -6.817 15.240 1.00 97.81 81 LEU A CA 1
ATOM 626 C C . LEU A 1 81 ? -3.846 -5.835 16.231 1.00 97.81 81 LEU A C 1
ATOM 628 O O . LEU A 1 81 ? -3.959 -6.152 17.415 1.00 97.81 81 LEU A O 1
ATOM 632 N N . ASP A 1 82 ? -4.301 -4.704 15.709 1.00 98.38 82 ASP A N 1
ATOM 633 C CA . ASP A 1 82 ? -5.013 -3.689 16.469 1.00 98.38 82 ASP A CA 1
ATOM 634 C C . ASP A 1 82 ? -6.508 -3.754 16.158 1.00 98.38 82 ASP A C 1
ATOM 636 O O . ASP A 1 82 ? -6.917 -3.861 14.998 1.00 98.38 82 ASP A O 1
ATOM 640 N N . LEU A 1 83 ? -7.329 -3.701 17.207 1.00 98.50 83 LEU A N 1
ATOM 641 C CA . LEU A 1 83 ? -8.787 -3.707 17.125 1.00 98.50 83 LEU A CA 1
ATOM 642 C C . LEU A 1 83 ? -9.340 -2.477 17.842 1.00 98.50 83 LEU A C 1
ATOM 644 O O . LEU A 1 83 ? -9.181 -2.344 19.055 1.00 98.50 83 LEU A O 1
ATOM 648 N N . LEU A 1 84 ? -10.015 -1.598 17.109 1.00 98.31 84 LEU A N 1
ATOM 649 C CA . LEU A 1 84 ? -10.682 -0.426 17.666 1.00 98.31 84 LEU A CA 1
ATOM 650 C C . LEU A 1 84 ? -12.179 -0.695 17.803 1.00 98.31 84 LEU A C 1
ATOM 652 O O . LEU A 1 84 ? -12.838 -1.039 16.819 1.00 98.31 84 LEU A O 1
ATOM 656 N N . PHE A 1 85 ? -12.717 -0.478 18.998 1.00 98.12 85 PHE A N 1
ATOM 657 C CA . PHE A 1 85 ? -14.145 -0.577 19.292 1.00 98.12 85 PHE A CA 1
ATOM 658 C C . PHE A 1 85 ? -14.805 0.805 19.423 1.00 98.12 85 PHE A C 1
ATOM 660 O O . PHE A 1 85 ? -14.131 1.834 19.458 1.00 98.12 85 PHE A O 1
ATOM 667 N N . SER A 1 86 ? -16.139 0.832 19.456 1.00 96.25 86 SER A N 1
ATOM 668 C CA . SER A 1 86 ? -16.951 2.054 19.539 1.00 96.25 86 SER A CA 1
ATOM 669 C C . SER A 1 86 ? -16.859 2.772 20.881 1.00 96.25 86 SER A C 1
ATOM 671 O O . SER A 1 86 ? -17.255 3.932 20.969 1.00 96.25 86 SER A O 1
ATOM 673 N N . GLU A 1 87 ? -16.365 2.093 21.914 1.00 93.81 87 GLU A N 1
ATOM 674 C CA . GLU A 1 87 ? -16.415 2.541 23.301 1.00 93.81 87 GLU A CA 1
ATOM 675 C C . GLU A 1 87 ? -15.363 1.835 24.179 1.00 93.81 87 GLU A C 1
ATOM 677 O O . GLU A 1 87 ? -14.793 0.819 23.760 1.00 93.81 87 GLU A O 1
ATOM 682 N N . PRO A 1 88 ? -15.081 2.361 25.387 1.00 95.56 88 PRO A N 1
ATOM 683 C CA . PRO A 1 88 ? -14.157 1.748 26.337 1.00 95.56 88 PRO A CA 1
ATOM 684 C C . PRO A 1 88 ? -14.565 0.334 26.768 1.00 95.56 88 PRO A C 1
ATOM 686 O O . PRO A 1 88 ? -15.708 0.082 27.147 1.00 95.56 88 PRO A O 1
ATOM 689 N N . LEU A 1 89 ? -13.597 -0.580 26.799 1.00 97.00 89 LEU A N 1
ATOM 690 C CA . LEU A 1 89 ? -13.844 -1.991 27.092 1.00 97.00 89 LEU A CA 1
ATOM 691 C C . LEU A 1 89 ? -13.523 -2.372 28.538 1.00 97.00 89 LEU A C 1
ATOM 693 O O . LEU A 1 89 ? -12.636 -1.805 29.179 1.00 97.00 89 LEU A O 1
ATOM 697 N N . ASN A 1 90 ? -14.182 -3.421 29.028 1.00 96.25 90 ASN A N 1
ATOM 698 C CA . ASN A 1 90 ? -13.831 -4.078 30.278 1.00 96.25 90 ASN A CA 1
ATOM 699 C C . ASN A 1 90 ? -12.472 -4.788 30.137 1.00 96.25 90 ASN A C 1
ATOM 701 O O . ASN A 1 90 ? -12.371 -5.765 29.380 1.00 96.25 90 ASN A O 1
ATOM 705 N N . PRO A 1 91 ? -11.444 -4.402 30.919 1.00 95.69 91 PRO A N 1
ATOM 706 C CA . PRO A 1 91 ? -10.112 -4.986 30.802 1.00 95.69 91 PRO A CA 1
ATOM 707 C C . PRO A 1 91 ? -10.072 -6.502 31.025 1.00 95.69 91 PRO A C 1
ATOM 709 O O . PRO A 1 91 ? -9.278 -7.187 30.391 1.00 95.69 91 PRO A O 1
ATOM 712 N N . GLN A 1 92 ? -10.914 -7.057 31.904 1.00 95.81 92 GLN A N 1
ATOM 713 C CA . GLN A 1 92 ? -10.921 -8.502 32.161 1.00 95.81 92 GLN A CA 1
ATOM 714 C C . GLN A 1 92 ? -11.443 -9.293 30.960 1.00 95.81 92 GLN A C 1
ATOM 716 O O . GLN A 1 92 ? -10.901 -10.355 30.655 1.00 95.81 92 GLN A O 1
ATOM 721 N N . SER A 1 93 ? -12.450 -8.761 30.258 1.00 97.12 93 SER A N 1
ATOM 722 C CA . SER A 1 93 ? -12.965 -9.376 29.030 1.00 97.12 93 SER A CA 1
ATOM 723 C C . SER A 1 93 ? -11.908 -9.362 27.919 1.00 97.12 93 SER A C 1
ATOM 725 O O . SER A 1 93 ? -11.729 -10.363 27.227 1.00 97.12 93 SER A O 1
ATOM 727 N N . VAL A 1 94 ? -11.143 -8.269 27.807 1.00 97.31 94 VAL A N 1
ATOM 728 C CA . VAL A 1 94 ? -10.096 -8.102 26.790 1.00 97.31 94 VAL A CA 1
ATOM 729 C C . VAL A 1 94 ? -8.901 -9.016 27.045 1.00 97.31 94 VAL A C 1
ATOM 731 O O . VAL A 1 94 ? -8.405 -9.630 26.106 1.00 97.31 94 VAL A O 1
ATOM 734 N N . LEU A 1 95 ? -8.439 -9.129 28.295 1.00 97.31 95 LEU A N 1
ATOM 735 C CA . LEU A 1 95 ? -7.250 -9.912 28.664 1.00 97.31 95 LEU A CA 1
ATOM 736 C C . LEU A 1 95 ? -7.419 -11.426 28.434 1.00 97.31 95 LEU A C 1
ATOM 738 O O . LEU A 1 95 ? -6.428 -12.161 28.396 1.00 97.31 95 LEU A O 1
ATOM 742 N N . ASN A 1 96 ? -8.654 -11.916 28.293 1.00 97.88 96 ASN A N 1
ATOM 743 C CA . ASN A 1 96 ? -8.913 -13.318 28.003 1.00 97.88 96 ASN A CA 1
ATOM 744 C C . ASN A 1 96 ? -8.608 -13.640 26.532 1.00 97.88 96 ASN A C 1
ATOM 746 O O . ASN A 1 96 ? -9.460 -13.510 25.660 1.00 97.88 96 ASN A O 1
ATOM 750 N N . VAL A 1 97 ? -7.405 -14.144 26.258 1.00 97.88 97 VAL A N 1
ATOM 751 C CA . VAL A 1 97 ? -6.977 -14.517 24.896 1.00 97.88 97 VAL A CA 1
ATOM 752 C C . VAL A 1 97 ? -7.880 -15.557 24.216 1.00 97.88 97 VAL A C 1
ATOM 754 O O . VAL A 1 97 ? -7.911 -15.621 22.991 1.00 97.88 97 VAL A O 1
ATOM 757 N N . GLY A 1 98 ? -8.656 -16.338 24.980 1.00 97.75 98 GLY A N 1
ATOM 758 C CA . GLY A 1 98 ? -9.627 -17.294 24.436 1.00 97.75 98 GLY A CA 1
ATOM 759 C C . GLY A 1 98 ? -10.814 -16.645 23.715 1.00 97.75 98 GLY A C 1
ATOM 760 O O . GLY A 1 98 ? -11.566 -17.340 23.041 1.00 97.75 98 GLY A O 1
ATOM 761 N N . HIS A 1 99 ? -10.982 -15.327 23.837 1.00 98.00 99 HIS A N 1
ATOM 762 C CA . HIS A 1 99 ? -11.994 -14.548 23.127 1.00 98.00 99 HIS A CA 1
ATOM 763 C C . HIS A 1 99 ? -11.640 -14.254 21.667 1.00 98.00 99 HIS A C 1
ATOM 765 O O . HIS A 1 99 ? -12.520 -13.836 20.914 1.00 98.00 99 HIS A O 1
ATOM 771 N N . TYR A 1 100 ? -10.392 -14.501 21.261 1.00 98.44 100 TYR A N 1
ATOM 772 C CA . TYR A 1 100 ? -9.896 -14.233 19.914 1.00 98.44 100 TYR A CA 1
ATOM 773 C C . TYR A 1 100 ? -9.363 -15.515 19.292 1.00 98.44 100 TYR A C 1
ATOM 775 O O . TYR A 1 100 ? -8.522 -16.186 19.886 1.00 98.44 100 TYR A O 1
ATOM 783 N N . GLU A 1 101 ? -9.795 -15.836 18.080 1.00 98.12 101 GLU A N 1
ATOM 784 C CA . GLU A 1 101 ? -9.293 -16.987 17.333 1.00 98.12 101 GLU A CA 1
ATOM 785 C C . GLU A 1 101 ? -9.046 -16.592 15.880 1.00 98.12 101 GLU A C 1
ATOM 787 O O . GLU A 1 101 ? -9.954 -16.141 15.185 1.00 98.12 101 GLU A O 1
ATOM 792 N N . MET A 1 102 ? -7.806 -16.760 15.431 1.00 97.75 102 MET A N 1
ATOM 793 C CA . MET A 1 102 ? -7.395 -16.547 14.050 1.00 97.75 102 MET A CA 1
ATOM 794 C C . MET A 1 102 ? -7.287 -17.896 13.336 1.00 97.75 102 MET A C 1
ATOM 796 O O . MET A 1 102 ? -6.714 -18.850 13.872 1.00 97.75 102 MET A O 1
ATOM 800 N N . ASP A 1 103 ? -7.823 -17.982 12.123 1.00 97.69 103 ASP A N 1
ATOM 801 C CA . ASP A 1 103 ? -7.751 -19.195 11.311 1.00 97.69 103 ASP A CA 1
ATOM 802 C C . ASP A 1 103 ? -6.349 -19.444 10.708 1.00 97.69 103 ASP A C 1
ATOM 804 O O . ASP A 1 103 ? -5.334 -18.907 11.159 1.00 97.69 103 ASP A O 1
ATOM 808 N N . ASN A 1 104 ? -6.271 -20.358 9.731 1.00 94.12 104 ASN A N 1
ATOM 809 C CA . ASN A 1 104 ? -5.038 -20.708 9.013 1.00 94.12 104 ASN A CA 1
ATOM 810 C C . ASN A 1 104 ? -3.865 -21.128 9.921 1.00 94.12 104 ASN A C 1
ATOM 812 O O . ASN A 1 104 ? -2.697 -20.932 9.594 1.00 94.12 104 ASN A O 1
ATOM 816 N N . GLY A 1 105 ? -4.181 -21.750 11.062 1.00 93.31 105 GLY A N 1
ATOM 817 C CA . GLY A 1 105 ? -3.192 -22.299 11.990 1.00 93.31 105 GLY A CA 1
ATOM 818 C C . GLY A 1 105 ? -2.526 -21.276 12.913 1.00 93.31 105 GLY A C 1
ATOM 819 O O . GLY A 1 105 ? -1.617 -21.663 13.643 1.00 93.31 105 GLY A O 1
ATOM 820 N N . ILE A 1 106 ? -2.975 -20.014 12.916 1.00 97.06 106 ILE A N 1
ATOM 821 C CA . ILE A 1 106 ? -2.478 -18.983 13.837 1.00 97.06 106 ILE A CA 1
ATOM 822 C C . ILE A 1 106 ? -3.021 -19.207 15.260 1.00 97.06 106 ILE A C 1
ATOM 824 O O . ILE A 1 106 ? -2.253 -19.184 16.222 1.00 97.06 106 ILE A O 1
ATOM 828 N N . GLY A 1 107 ? -4.325 -19.481 15.400 1.00 97.06 107 GLY A N 1
ATOM 829 C CA . GLY A 1 107 ? -4.972 -19.782 16.680 1.00 97.06 107 GLY A CA 1
ATOM 830 C C . GLY A 1 107 ? -5.216 -18.550 17.559 1.00 97.06 107 GLY A C 1
ATOM 831 O O . GLY A 1 107 ? -5.498 -17.460 17.062 1.00 97.06 107 GLY A O 1
ATOM 832 N N . ASN A 1 108 ? -5.162 -18.730 18.882 1.00 98.12 108 ASN A N 1
ATOM 833 C CA . ASN A 1 108 ? -5.350 -17.647 19.853 1.00 98.12 108 ASN A CA 1
ATOM 834 C C . ASN A 1 108 ? -4.074 -16.788 19.998 1.00 98.12 108 ASN A C 1
ATOM 836 O O . ASN A 1 108 ? -2.962 -17.317 19.884 1.00 98.12 108 ASN A O 1
ATOM 840 N N . PRO A 1 109 ? -4.194 -15.484 20.308 1.00 98.25 109 PRO A N 1
ATOM 841 C CA . PRO A 1 109 ? -3.039 -14.639 20.593 1.00 98.25 109 PRO A CA 1
ATOM 842 C C . PRO A 1 109 ? -2.318 -15.075 21.879 1.00 98.25 109 PRO A C 1
ATOM 844 O O . PRO A 1 109 ? -2.916 -15.634 22.798 1.00 98.25 109 PRO A O 1
ATOM 847 N N . LEU A 1 110 ? -1.020 -14.775 21.971 1.00 98.12 110 LEU A N 1
ATOM 848 C CA . LEU A 1 110 ? -0.240 -14.909 23.206 1.00 98.12 110 LEU A CA 1
ATOM 849 C C . LEU A 1 110 ? -0.658 -13.875 24.245 1.00 98.12 110 LEU A C 1
ATOM 851 O O . LEU A 1 110 ? -0.693 -14.169 25.439 1.00 98.12 110 LEU A O 1
ATOM 855 N N . THR A 1 111 ? -0.945 -12.657 23.789 1.00 98.19 111 THR A N 1
ATOM 856 C CA . THR A 1 111 ? -1.383 -11.562 24.650 1.00 98.19 111 THR A CA 1
ATOM 857 C C . THR A 1 111 ? -2.481 -10.762 23.975 1.00 98.19 111 THR A C 1
ATOM 859 O O . THR A 1 111 ? -2.406 -10.500 22.776 1.00 98.19 111 THR A O 1
ATOM 862 N N . ALA A 1 112 ? -3.434 -10.310 24.778 1.00 98.25 112 ALA A N 1
ATOM 863 C CA . ALA A 1 112 ? -4.396 -9.279 24.434 1.00 98.25 112 ALA A CA 1
ATOM 864 C C . ALA A 1 112 ? -4.287 -8.184 25.495 1.00 98.25 112 ALA A C 1
ATOM 866 O O . ALA A 1 112 ? -4.268 -8.506 26.682 1.00 98.25 112 ALA A O 1
ATOM 867 N N . GLN A 1 113 ? -4.137 -6.924 25.100 1.00 97.62 113 GLN A N 1
ATOM 868 C CA . GLN A 1 113 ? -3.976 -5.800 26.027 1.00 97.62 113 GLN A CA 1
ATOM 869 C C . GLN A 1 113 ? -4.779 -4.601 25.535 1.00 97.62 113 GLN A C 1
ATOM 871 O O . GLN A 1 113 ? -4.871 -4.380 24.335 1.00 97.62 113 GLN A O 1
ATOM 876 N N . LEU A 1 114 ? -5.339 -3.822 26.458 1.00 97.12 114 LEU A N 1
ATOM 877 C CA . LEU A 1 114 ? -5.881 -2.506 26.130 1.00 97.12 114 LEU A CA 1
ATOM 878 C C . LEU A 1 114 ? -4.748 -1.492 25.981 1.00 97.12 114 LEU A C 1
ATOM 880 O O . LEU A 1 114 ? -3.774 -1.546 26.738 1.00 97.12 114 LEU A O 1
ATOM 884 N N . ASP A 1 115 ? -4.900 -0.559 25.048 1.00 97.50 115 ASP A N 1
ATOM 885 C CA . ASP A 1 115 ? -4.011 0.592 24.958 1.00 97.50 115 ASP A CA 1
ATOM 886 C C . ASP A 1 115 ? -4.105 1.455 26.227 1.00 97.50 115 ASP A C 1
ATOM 888 O O . ASP A 1 115 ? -5.166 1.620 26.834 1.00 97.50 115 ASP A O 1
ATOM 892 N N . ALA A 1 116 ? -2.974 2.031 26.633 1.00 92.56 116 ALA A N 1
ATOM 893 C CA . ALA A 1 116 ? -2.894 2.827 27.855 1.00 92.56 116 ALA A CA 1
ATOM 894 C C . ALA A 1 116 ? -3.558 4.208 27.722 1.00 92.56 116 ALA A C 1
ATOM 896 O O . ALA A 1 116 ? -3.949 4.795 28.731 1.00 92.56 116 ALA A O 1
ATOM 897 N N . SER A 1 117 ? -3.649 4.740 26.500 1.00 94.38 117 SER A N 1
ATOM 898 C CA . SER A 1 117 ? -4.210 6.065 26.217 1.00 94.38 117 SER A CA 1
ATOM 899 C C . SER A 1 117 ? -5.631 5.979 25.660 1.00 94.38 117 SER A C 1
ATOM 901 O O . SER A 1 117 ? -6.415 6.907 25.853 1.00 94.38 117 SER A O 1
ATOM 903 N N . ASN A 1 118 ? -5.966 4.879 24.984 1.00 95.31 118 ASN A N 1
ATOM 904 C CA . ASN A 1 118 ? -7.266 4.637 24.380 1.00 95.31 118 ASN A CA 1
ATOM 905 C C . ASN A 1 118 ? -7.893 3.318 24.883 1.00 95.31 118 ASN A C 1
ATOM 907 O O . ASN A 1 118 ? -7.620 2.254 24.331 1.00 95.31 118 ASN A O 1
ATOM 911 N N . PRO A 1 119 ? -8.814 3.363 25.862 1.00 94.75 119 PRO A N 1
ATOM 912 C CA . PRO A 1 119 ? -9.424 2.160 26.434 1.00 94.75 119 PRO A CA 1
ATOM 913 C C . PRO A 1 119 ? -10.406 1.431 25.493 1.00 94.75 119 PRO A C 1
ATOM 915 O O . PRO A 1 119 ? -10.986 0.425 25.897 1.00 94.75 119 PRO A O 1
ATOM 918 N N . ALA A 1 120 ? -10.612 1.917 24.265 1.00 96.44 120 ALA A N 1
ATOM 919 C CA . ALA A 1 120 ? -11.366 1.232 23.212 1.00 96.44 120 ALA A CA 1
ATOM 920 C C . ALA A 1 120 ? -10.464 0.477 22.212 1.00 96.44 120 ALA A C 1
ATOM 922 O O . ALA A 1 120 ? -10.970 -0.217 21.328 1.00 96.44 120 ALA A O 1
ATOM 923 N N . LEU A 1 121 ? -9.138 0.636 22.310 1.00 98.19 121 LEU A N 1
ATOM 924 C CA . LEU A 1 121 ? -8.158 0.017 21.418 1.00 98.19 121 LEU A CA 1
ATOM 925 C C . LEU A 1 121 ? -7.531 -1.209 22.083 1.00 98.19 121 LEU A C 1
ATOM 927 O O . LEU A 1 121 ? -7.001 -1.125 23.190 1.00 98.19 121 LEU A O 1
ATOM 931 N N . VAL A 1 122 ? -7.575 -2.343 21.391 1.00 98.56 122 VAL A N 1
ATOM 932 C CA . VAL A 1 122 ? -6.978 -3.607 21.824 1.00 98.56 122 VAL A CA 1
ATOM 933 C C . VAL A 1 122 ? -5.785 -3.942 20.940 1.00 98.56 122 VAL A C 1
ATOM 935 O O . VAL A 1 122 ? -5.918 -3.998 19.721 1.00 98.56 122 VAL A O 1
ATOM 938 N N . HIS A 1 123 ? -4.660 -4.257 21.572 1.00 98.50 123 HIS A N 1
ATOM 939 C CA . HIS A 1 123 ? -3.460 -4.794 20.947 1.00 98.50 123 HIS A CA 1
ATOM 940 C C . HIS A 1 123 ? -3.391 -6.307 21.151 1.00 98.50 123 HIS A C 1
ATOM 942 O O . HIS A 1 123 ? -3.340 -6.797 22.288 1.00 98.50 123 HIS A O 1
ATOM 948 N N . LEU A 1 124 ? -3.356 -7.054 20.051 1.00 98.56 124 LEU A N 1
ATOM 949 C CA . LEU A 1 124 ? -3.160 -8.499 20.046 1.00 98.56 124 LEU A CA 1
ATOM 950 C C . LEU A 1 124 ? -1.766 -8.842 19.527 1.00 98.56 124 LEU A C 1
ATOM 952 O O . LEU A 1 124 ? -1.314 -8.290 18.527 1.00 98.56 124 LEU A O 1
ATOM 956 N N . VAL A 1 125 ? -1.109 -9.807 20.174 1.00 98.56 125 VAL A N 1
ATOM 957 C CA . VAL A 1 125 ? 0.179 -10.354 19.722 1.00 98.56 125 VAL A CA 1
ATOM 958 C C . VAL A 1 125 ? 0.069 -11.864 19.597 1.00 98.56 125 VAL A C 1
ATOM 960 O O . VAL A 1 125 ? -0.284 -12.541 20.563 1.00 98.56 125 VAL A O 1
ATOM 963 N N . PHE A 1 126 ? 0.399 -12.401 18.428 1.00 98.25 126 PHE A N 1
ATOM 964 C CA . PHE A 1 126 ? 0.346 -13.829 18.127 1.00 98.25 126 PHE A CA 1
ATOM 965 C C . PHE A 1 126 ? 1.725 -14.491 18.231 1.00 98.25 126 PHE A C 1
ATOM 967 O O . PHE A 1 126 ? 2.770 -13.843 18.140 1.00 98.25 126 PHE A O 1
ATOM 974 N N . ALA A 1 127 ? 1.727 -15.810 18.442 1.00 96.94 127 ALA A N 1
ATOM 975 C CA . ALA A 1 127 ? 2.955 -16.605 18.528 1.00 96.94 127 ALA A CA 1
ATOM 976 C C . ALA A 1 127 ? 3.619 -16.848 17.167 1.00 96.94 127 ALA A C 1
ATOM 978 O O . ALA A 1 127 ? 4.808 -17.155 17.110 1.00 96.94 127 ALA A O 1
ATOM 979 N N . VAL A 1 128 ? 2.827 -16.778 16.098 1.00 95.12 128 VAL A N 1
ATOM 980 C CA . VAL A 1 128 ? 3.218 -17.120 14.734 1.00 95.12 128 VAL A CA 1
ATOM 981 C C . VAL A 1 128 ? 3.017 -15.891 13.864 1.00 95.12 128 VAL A C 1
ATOM 983 O O . VAL A 1 128 ? 1.983 -15.231 13.969 1.00 95.12 128 VAL A O 1
ATOM 986 N N . ASP A 1 129 ? 3.999 -15.611 13.013 1.00 94.56 129 ASP A N 1
ATOM 987 C CA . ASP A 1 129 ? 3.896 -14.546 12.025 1.00 94.56 129 ASP A CA 1
ATOM 988 C C . ASP A 1 129 ? 2.863 -14.910 10.948 1.00 94.56 129 ASP A C 1
ATOM 990 O O . ASP A 1 129 ? 2.809 -16.038 10.445 1.00 94.56 129 ASP A O 1
ATOM 994 N N . PHE A 1 130 ? 2.061 -13.927 10.566 1.00 94.56 130 PHE A N 1
ATOM 995 C CA . PHE A 1 130 ? 1.203 -13.951 9.401 1.00 94.56 130 PHE A CA 1
ATOM 996 C C . PHE A 1 130 ? 2.046 -14.141 8.133 1.00 94.56 130 PHE A C 1
ATOM 998 O O . PHE A 1 130 ? 3.143 -13.605 7.970 1.00 94.56 130 PHE A O 1
ATOM 1005 N N . GLN A 1 131 ? 1.510 -14.913 7.200 1.00 91.00 131 GLN A N 1
ATOM 1006 C CA . GLN A 1 131 ? 2.121 -15.201 5.916 1.00 91.00 131 GLN A CA 1
ATOM 1007 C C . GLN A 1 131 ? 1.771 -14.097 4.925 1.00 91.00 131 GLN A C 1
ATOM 1009 O O . GLN A 1 131 ? 0.624 -13.653 4.849 1.00 91.00 131 GLN A O 1
ATOM 1014 N N . ASN A 1 132 ? 2.770 -13.663 4.155 1.00 86.38 132 ASN A N 1
ATOM 1015 C CA . ASN A 1 132 ? 2.574 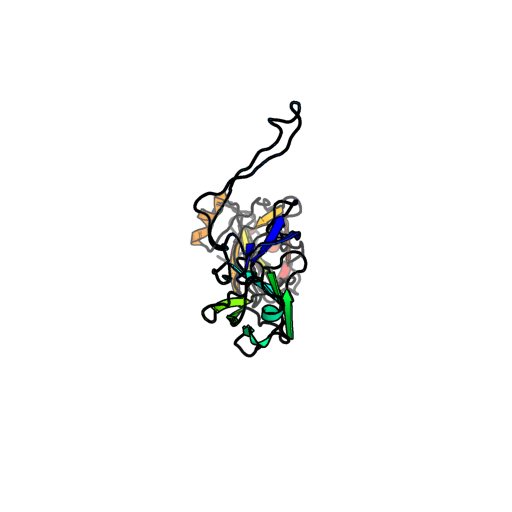-12.655 3.122 1.00 86.38 132 ASN A CA 1
ATOM 1016 C C . ASN A 1 132 ? 1.499 -13.114 2.118 1.00 86.38 132 ASN A C 1
ATOM 1018 O O . ASN A 1 132 ? 1.405 -14.302 1.800 1.00 86.38 132 ASN A O 1
ATOM 1022 N N . ASN A 1 133 ? 0.713 -12.166 1.612 1.00 82.69 133 ASN A N 1
ATOM 1023 C CA . ASN A 1 133 ? -0.351 -12.378 0.635 1.00 82.69 133 ASN A CA 1
ATOM 1024 C C . ASN A 1 133 ? -1.394 -13.429 1.069 1.00 82.69 133 ASN A C 1
ATOM 1026 O O . ASN A 1 133 ? -1.865 -14.230 0.261 1.00 82.69 133 ASN A O 1
ATOM 1030 N N . THR A 1 134 ? -1.733 -13.450 2.362 1.00 89.19 134 THR A N 1
ATOM 1031 C CA . THR A 1 134 ? -2.702 -14.395 2.933 1.00 89.19 134 THR A CA 1
ATOM 1032 C C . THR A 1 134 ? -3.850 -13.650 3.604 1.00 89.19 134 THR A C 1
ATOM 1034 O O . THR A 1 134 ? -3.640 -12.714 4.379 1.00 89.19 134 THR A O 1
ATOM 1037 N N . THR A 1 135 ? -5.079 -14.076 3.310 1.00 94.25 135 THR A N 1
ATOM 1038 C CA . THR A 1 135 ? -6.288 -13.605 3.991 1.00 94.25 135 THR A CA 1
ATOM 1039 C C . THR A 1 135 ? -6.613 -14.514 5.172 1.00 94.25 135 THR A C 1
ATOM 1041 O O . THR A 1 135 ? -6.709 -15.731 5.016 1.00 94.25 135 THR A O 1
ATOM 1044 N N . TYR A 1 136 ? -6.812 -13.903 6.332 1.00 97.06 136 TYR A N 1
ATOM 1045 C CA . TYR A 1 136 ? -7.174 -14.525 7.595 1.00 97.06 136 TYR A CA 1
ATOM 1046 C C . TYR A 1 136 ? -8.587 -14.130 8.018 1.00 97.06 136 TYR A C 1
ATOM 1048 O O . TYR A 1 136 ? -9.055 -13.033 7.708 1.00 97.06 136 TYR A O 1
ATOM 1056 N N . LEU A 1 137 ? -9.247 -15.009 8.764 1.00 98.19 137 LEU A N 1
ATOM 1057 C CA . LEU A 1 137 ? -10.511 -14.758 9.441 1.00 98.19 137 LEU A CA 1
ATOM 1058 C C . LEU A 1 137 ? -10.282 -14.731 10.955 1.00 98.19 137 LEU A C 1
ATOM 1060 O O . LEU A 1 137 ? -10.009 -15.763 11.572 1.00 98.19 137 LEU A O 1
ATOM 1064 N N . LEU A 1 138 ? -10.447 -13.553 11.553 1.00 98.38 138 LEU A N 1
ATOM 1065 C CA . LEU A 1 138 ? -10.493 -13.383 12.999 1.00 98.38 138 LEU A CA 1
ATOM 1066 C C . LEU A 1 138 ? -11.921 -13.594 13.501 1.00 98.38 138 LEU A C 1
ATOM 1068 O O . LEU A 1 138 ? -12.849 -12.939 13.026 1.00 98.38 138 LEU A O 1
ATOM 1072 N N . ARG A 1 139 ? -12.077 -14.431 14.526 1.00 98.44 139 ARG A N 1
ATOM 1073 C CA . ARG A 1 139 ? -13.286 -14.526 15.348 1.00 98.44 139 ARG A CA 1
ATOM 1074 C C . ARG A 1 139 ? -13.065 -13.838 16.687 1.00 98.44 139 ARG A C 1
ATOM 1076 O O . ARG A 1 139 ? -12.070 -14.114 17.352 1.00 98.44 139 ARG A O 1
ATOM 1083 N N . ILE A 1 140 ? -13.998 -12.977 17.086 1.00 98.31 140 ILE A N 1
ATOM 1084 C CA . ILE A 1 140 ? -13.985 -12.263 18.373 1.00 98.31 140 ILE A CA 1
ATOM 1085 C C . ILE A 1 140 ? -15.276 -12.584 19.119 1.00 98.31 140 ILE A C 1
ATOM 1087 O O . ILE A 1 140 ? -16.352 -12.494 18.540 1.00 98.31 140 ILE A O 1
ATOM 1091 N N . SER A 1 141 ? -15.208 -12.931 20.398 1.00 97.31 141 SER A N 1
ATOM 1092 C CA . SER A 1 141 ? -16.390 -13.218 21.222 1.00 97.31 141 SER A CA 1
ATOM 1093 C C . SER A 1 141 ? -16.181 -12.782 22.667 1.00 97.31 141 SER A C 1
ATOM 1095 O O . SER A 1 141 ? -15.052 -12.558 23.070 1.00 97.31 141 SER A O 1
ATOM 1097 N N . GLY A 1 142 ? -17.249 -12.644 23.456 1.00 95.44 142 GLY A N 1
ATOM 1098 C CA . GLY A 1 142 ? -17.128 -12.434 24.907 1.00 95.44 142 GLY A CA 1
ATOM 1099 C C . GLY A 1 142 ? -16.489 -11.109 25.346 1.00 95.44 142 GLY A C 1
ATOM 1100 O O . GLY A 1 142 ? -16.167 -10.963 26.521 1.00 95.44 142 GLY A O 1
ATOM 1101 N N . ILE A 1 143 ? -16.294 -10.158 24.429 1.00 97.81 143 ILE A N 1
ATOM 1102 C CA . ILE A 1 143 ? -15.838 -8.802 24.756 1.00 97.81 143 ILE A CA 1
ATOM 1103 C C . ILE A 1 143 ? -17.001 -8.011 25.342 1.00 97.81 143 ILE A C 1
ATOM 1105 O O . ILE A 1 143 ? -18.122 -8.089 24.834 1.00 97.81 143 ILE A O 1
ATOM 1109 N N . GLU A 1 144 ? -16.714 -7.266 26.404 1.00 96.44 144 GLU A N 1
ATOM 1110 C CA . GLU A 1 144 ? -17.677 -6.463 27.153 1.00 96.44 144 GLU A CA 1
ATOM 1111 C C . GLU A 1 144 ? -17.173 -5.024 27.277 1.00 96.44 144 GLU A C 1
ATOM 1113 O O . GLU A 1 144 ? -15.962 -4.796 27.366 1.00 96.44 144 GLU A O 1
ATOM 1118 N N . ASP A 1 145 ? -18.088 -4.061 27.310 1.00 95.00 145 ASP A N 1
ATOM 1119 C CA . ASP A 1 145 ? -17.780 -2.679 27.685 1.00 95.00 145 ASP A CA 1
ATOM 1120 C C . ASP A 1 145 ? -17.590 -2.527 29.211 1.00 95.00 145 ASP A C 1
ATOM 1122 O O . ASP A 1 145 ? -17.799 -3.459 29.997 1.00 95.00 145 ASP A O 1
ATOM 1126 N N . VAL A 1 146 ? -17.203 -1.330 29.659 1.00 91.69 146 VAL A N 1
ATOM 1127 C CA . VAL A 1 146 ? -17.083 -1.008 31.096 1.00 91.69 146 VAL A CA 1
ATOM 1128 C C . VAL A 1 146 ? -18.414 -1.054 31.864 1.00 91.69 146 VAL A C 1
ATOM 1130 O O . VAL A 1 146 ? -18.402 -1.175 33.091 1.00 91.69 146 VAL A O 1
ATOM 1133 N N . SER A 1 147 ? -19.543 -0.984 31.158 1.00 89.50 147 SER A N 1
ATOM 1134 C CA . SER A 1 147 ? -20.909 -1.051 31.689 1.00 89.50 147 SER A CA 1
ATOM 1135 C C . SER A 1 147 ? -21.433 -2.493 31.821 1.00 89.50 147 SER A C 1
ATOM 1137 O O . SER A 1 147 ? -22.476 -2.716 32.439 1.00 89.50 147 SER A O 1
ATOM 1139 N N . GLY A 1 148 ? -20.686 -3.483 31.318 1.00 91.00 148 GLY A N 1
ATOM 1140 C CA . GLY A 1 148 ? -21.014 -4.907 31.341 1.00 91.00 148 GLY A CA 1
ATOM 1141 C C . GLY A 1 148 ? -21.862 -5.393 30.161 1.00 91.00 148 GLY A C 1
ATOM 1142 O O . GLY A 1 148 ? -22.393 -6.505 30.228 1.00 91.00 148 GLY A O 1
ATOM 1143 N N . ASN A 1 149 ? -22.016 -4.612 29.088 1.00 92.81 149 ASN A N 1
ATOM 1144 C CA . ASN A 1 149 ? -22.706 -5.078 27.889 1.00 92.81 149 ASN A CA 1
ATOM 1145 C C . ASN A 1 149 ? -21.751 -5.915 27.033 1.00 92.81 149 ASN A C 1
ATOM 1147 O O . ASN A 1 149 ? -20.754 -5.429 26.502 1.00 92.81 149 ASN A O 1
ATOM 1151 N N . ALA A 1 150 ? -22.069 -7.200 26.892 1.00 95.38 150 ALA A N 1
ATOM 1152 C CA . ALA A 1 150 ? -21.295 -8.138 26.091 1.00 95.38 150 ALA A CA 1
ATOM 1153 C C . ALA A 1 150 ? -21.709 -8.123 24.615 1.00 95.38 150 ALA A C 1
ATOM 1155 O O . ALA A 1 150 ? -22.885 -7.941 24.284 1.00 95.38 150 ALA A O 1
ATOM 1156 N N . LEU A 1 151 ? -20.764 -8.441 23.725 1.00 95.88 151 LEU A N 1
ATOM 1157 C CA . LEU A 1 151 ? -21.053 -8.767 22.328 1.00 95.88 151 LEU A CA 1
ATOM 1158 C C . LEU A 1 151 ? -22.189 -9.799 22.228 1.00 95.88 151 LEU A C 1
ATOM 1160 O O . LEU A 1 151 ? -22.086 -10.916 22.736 1.00 95.88 151 LEU A O 1
ATOM 1164 N N . ALA A 1 152 ? -23.259 -9.444 21.513 1.00 90.38 152 ALA A N 1
ATOM 1165 C CA . ALA A 1 152 ? -24.447 -10.293 21.386 1.00 90.38 152 ALA A CA 1
ATOM 1166 C C . ALA A 1 152 ? -24.187 -11.603 20.615 1.00 90.38 152 ALA A C 1
ATOM 1168 O O . ALA A 1 152 ? -24.894 -12.594 20.806 1.00 90.38 152 ALA A O 1
ATOM 1169 N N . ALA A 1 153 ? -23.191 -11.608 19.729 1.00 94.00 153 ALA A N 1
ATOM 1170 C CA . ALA A 1 153 ? -22.736 -12.769 18.975 1.00 94.00 153 ALA A CA 1
ATOM 1171 C C . ALA A 1 153 ? -21.245 -12.614 18.633 1.00 94.00 153 ALA A C 1
ATOM 1173 O O . ALA A 1 153 ? -20.738 -11.488 18.643 1.00 94.00 153 ALA A O 1
ATOM 1174 N N . PRO A 1 154 ? -20.542 -13.713 18.302 1.00 96.38 154 PRO A N 1
ATOM 1175 C CA . PRO A 1 154 ? -19.184 -13.618 17.794 1.00 96.38 154 PRO A CA 1
ATOM 1176 C C . PRO A 1 154 ? -19.110 -12.756 16.527 1.00 96.38 154 PRO A C 1
ATOM 1178 O O . PRO A 1 154 ? -19.935 -12.898 15.624 1.00 96.38 154 PRO A O 1
ATOM 1181 N N . LEU A 1 155 ? -18.110 -11.884 16.465 1.00 97.25 155 LEU A N 1
ATOM 1182 C CA . LEU A 1 155 ? -17.763 -11.112 15.279 1.00 97.25 155 LEU A CA 1
ATOM 1183 C C . LEU A 1 155 ? -16.802 -11.926 14.415 1.00 97.25 155 LEU A C 1
ATOM 1185 O O . LEU A 1 155 ? -15.910 -12.586 14.944 1.00 97.25 155 LEU A O 1
ATOM 1189 N N . GLU A 1 156 ? -16.958 -11.842 13.097 1.00 97.56 156 GLU A N 1
ATOM 1190 C CA . GLU A 1 156 ? -16.032 -12.426 12.127 1.00 97.56 156 GLU A CA 1
ATOM 1191 C C . GLU A 1 156 ? -15.478 -11.319 11.223 1.00 97.56 156 GLU A C 1
ATOM 1193 O O . GLU A 1 156 ? -16.244 -10.554 10.634 1.00 97.56 156 GLU A O 1
ATOM 1198 N N . VAL A 1 157 ? -14.152 -11.219 11.123 1.00 96.56 157 VAL A N 1
ATOM 1199 C CA . VAL A 1 157 ? -13.466 -10.147 10.390 1.00 96.56 157 VAL A CA 1
ATOM 1200 C C . VAL A 1 157 ? -12.414 -10.750 9.475 1.00 96.56 157 VAL A C 1
ATOM 1202 O O . VAL A 1 157 ? -11.524 -11.462 9.936 1.00 96.56 157 VAL A O 1
ATOM 1205 N N . SER A 1 158 ? -12.505 -10.463 8.178 1.00 96.69 158 SER A N 1
ATOM 1206 C CA . SER A 1 158 ? -11.489 -10.873 7.208 1.00 96.69 158 SER A CA 1
ATOM 1207 C C . SER A 1 158 ? -10.403 -9.811 7.076 1.00 96.69 158 SER A C 1
ATOM 1209 O O . SER A 1 158 ? -10.699 -8.646 6.820 1.00 96.69 158 SER A O 1
ATOM 1211 N N . LEU A 1 159 ? -9.148 -10.224 7.214 1.00 94.31 159 LEU A N 1
ATOM 1212 C CA . LEU A 1 159 ? -7.965 -9.367 7.192 1.00 94.31 159 LEU A CA 1
ATOM 1213 C C . LEU A 1 159 ? -6.961 -9.955 6.209 1.00 94.31 159 LEU A C 1
ATOM 1215 O O . LEU A 1 159 ? -6.717 -11.154 6.235 1.00 94.31 159 LEU A O 1
ATOM 1219 N N . THR A 1 160 ? -6.362 -9.142 5.344 1.00 90.50 160 THR A N 1
ATOM 1220 C CA . THR A 1 160 ? -5.298 -9.622 4.450 1.00 90.50 160 THR A CA 1
ATOM 1221 C C . THR A 1 160 ? -3.971 -9.065 4.918 1.00 90.50 160 THR A C 1
ATOM 1223 O O . THR A 1 160 ? -3.812 -7.848 4.982 1.00 90.50 160 THR A O 1
ATOM 1226 N N . TYR A 1 161 ? -3.029 -9.952 5.239 1.00 88.62 161 TYR A N 1
ATOM 1227 C CA . TYR A 1 161 ? -1.661 -9.547 5.515 1.00 88.62 161 TYR A CA 1
ATOM 1228 C C . TYR A 1 161 ? -0.859 -9.555 4.224 1.00 88.62 161 TYR A C 1
ATOM 1230 O O . TYR A 1 161 ? -0.770 -10.578 3.540 1.00 88.62 161 TYR A O 1
ATOM 1238 N N . PHE A 1 162 ? -0.254 -8.417 3.909 1.00 80.44 162 PHE A N 1
ATOM 1239 C CA . PHE A 1 162 ? 0.765 -8.340 2.884 1.00 80.44 162 PHE A CA 1
ATOM 1240 C C . PHE A 1 162 ? 1.914 -7.455 3.359 1.00 80.44 162 PHE A C 1
ATOM 1242 O O . PHE A 1 162 ? 1.707 -6.386 3.930 1.00 80.44 162 PHE A O 1
ATOM 1249 N N . VAL A 1 163 ? 3.133 -7.915 3.116 1.00 70.56 163 VAL A N 1
ATOM 1250 C CA . VAL A 1 163 ? 4.342 -7.105 3.197 1.00 70.56 163 VAL A CA 1
ATOM 1251 C C . VAL A 1 163 ? 4.698 -6.759 1.759 1.00 70.56 163 VAL A C 1
ATOM 1253 O O . VAL A 1 163 ? 4.965 -7.681 0.983 1.00 70.56 163 VAL A O 1
ATOM 1256 N N . PRO A 1 164 ? 4.687 -5.470 1.374 1.00 63.50 164 PRO A N 1
ATOM 1257 C CA . PRO A 1 164 ? 5.278 -5.055 0.113 1.00 63.50 164 PRO A CA 1
ATOM 1258 C C . PRO A 1 164 ? 6.736 -5.510 0.103 1.00 63.50 164 PRO A C 1
ATOM 1260 O O . PRO A 1 164 ? 7.495 -5.177 1.017 1.00 63.50 164 PRO A O 1
ATOM 1263 N N . ASP A 1 165 ? 7.129 -6.303 -0.889 1.00 69.62 165 ASP A N 1
ATOM 1264 C CA . ASP A 1 165 ? 8.520 -6.716 -0.991 1.00 69.62 165 ASP A CA 1
ATOM 1265 C C . ASP A 1 165 ? 9.406 -5.481 -1.183 1.00 69.62 165 ASP A C 1
ATOM 1267 O O . ASP A 1 165 ? 9.139 -4.623 -2.027 1.00 69.62 165 ASP A O 1
ATOM 1271 N N . VAL A 1 166 ? 10.496 -5.395 -0.416 1.00 80.75 166 VAL A N 1
ATOM 1272 C CA . VAL A 1 166 ? 11.509 -4.362 -0.650 1.00 80.75 166 VAL A CA 1
ATOM 1273 C C . VAL A 1 166 ? 12.204 -4.690 -1.968 1.00 80.75 166 VAL A C 1
ATOM 1275 O O . VAL A 1 166 ? 12.752 -5.791 -2.144 1.00 80.75 166 VAL A O 1
ATOM 1278 N N . ALA A 1 167 ? 12.159 -3.740 -2.898 1.00 90.31 167 ALA A N 1
ATOM 1279 C CA . ALA A 1 167 ? 12.850 -3.850 -4.168 1.00 90.31 167 ALA A CA 1
ATOM 1280 C C . ALA A 1 167 ? 14.361 -3.876 -3.917 1.00 90.31 167 ALA A C 1
ATOM 1282 O O . ALA A 1 167 ? 14.934 -2.971 -3.312 1.00 90.31 167 ALA A O 1
ATOM 1283 N N . ALA A 1 168 ? 15.016 -4.947 -4.352 1.00 92.31 168 ALA A N 1
ATOM 1284 C CA . ALA A 1 168 ? 16.464 -5.025 -4.356 1.00 92.31 168 ALA A CA 1
ATOM 1285 C C . ALA A 1 168 ? 17.027 -4.359 -5.619 1.00 92.31 168 ALA A C 1
ATOM 1287 O O . ALA A 1 168 ? 16.335 -4.179 -6.624 1.00 92.31 168 ALA A O 1
ATOM 1288 N N . PHE A 1 169 ? 18.321 -4.030 -5.585 1.00 92.94 169 PHE A N 1
ATOM 1289 C CA . PHE A 1 169 ? 19.031 -3.562 -6.771 1.00 92.94 169 PHE A CA 1
ATOM 1290 C C . PHE A 1 169 ? 18.847 -4.561 -7.923 1.00 92.94 169 PHE A C 1
ATOM 1292 O O . PHE A 1 169 ? 19.136 -5.752 -7.776 1.00 92.94 169 PHE A O 1
ATOM 1299 N N . LYS A 1 170 ? 18.393 -4.047 -9.068 1.00 93.50 170 LYS A N 1
ATOM 1300 C CA . LYS A 1 170 ? 18.012 -4.768 -10.283 1.00 93.50 170 LYS A CA 1
ATOM 1301 C C . LYS A 1 170 ? 16.757 -5.640 -10.179 1.00 93.50 170 LYS A C 1
ATOM 1303 O O . LYS A 1 170 ? 16.573 -6.451 -11.073 1.00 93.50 170 LYS A O 1
ATOM 1308 N N . ASP A 1 171 ? 15.893 -5.525 -9.172 1.00 94.62 171 ASP A N 1
ATOM 1309 C CA . ASP A 1 171 ? 14.587 -6.218 -9.214 1.00 94.62 171 ASP A CA 1
ATOM 1310 C C . ASP A 1 171 ? 13.684 -5.634 -10.318 1.00 94.62 171 ASP A C 1
ATOM 1312 O O . ASP A 1 171 ? 13.061 -6.378 -11.077 1.00 94.62 171 ASP A O 1
ATOM 1316 N N . VAL A 1 172 ? 13.699 -4.306 -10.466 1.00 96.56 172 VAL A N 1
ATOM 1317 C CA . VAL A 1 172 ? 13.159 -3.579 -11.624 1.00 96.56 172 VAL A CA 1
ATOM 1318 C C . VAL A 1 172 ? 14.328 -2.970 -12.386 1.00 96.56 172 VAL A C 1
ATOM 1320 O O . VAL A 1 172 ? 15.253 -2.442 -11.772 1.00 96.56 172 VAL A O 1
ATOM 1323 N N . ILE A 1 173 ? 14.311 -3.063 -13.712 1.00 96.62 173 ILE A N 1
ATOM 1324 C CA . ILE A 1 173 ? 15.385 -2.556 -14.569 1.00 96.62 173 ILE A CA 1
ATOM 1325 C C . ILE A 1 173 ? 14.854 -1.614 -15.641 1.00 96.62 173 ILE A C 1
ATOM 1327 O O . ILE A 1 173 ? 13.717 -1.748 -16.083 1.00 96.62 173 ILE A O 1
ATOM 1331 N N . ILE A 1 174 ? 15.706 -0.698 -16.087 1.00 96.94 174 ILE A N 1
ATOM 1332 C CA . ILE A 1 174 ? 15.526 0.068 -17.318 1.00 96.94 174 ILE A CA 1
ATOM 1333 C C . ILE A 1 174 ? 15.834 -0.885 -18.480 1.00 96.94 174 ILE A C 1
ATOM 1335 O O . ILE A 1 174 ? 16.980 -1.312 -18.647 1.00 96.94 174 ILE A O 1
ATOM 1339 N N . ASN A 1 175 ? 14.804 -1.253 -19.240 1.00 95.81 175 ASN A N 1
ATOM 1340 C CA . ASN A 1 175 ? 14.871 -2.216 -20.341 1.00 95.81 175 ASN A CA 1
ATOM 1341 C C . ASN A 1 175 ? 15.076 -1.539 -21.701 1.00 95.81 175 ASN A C 1
ATOM 1343 O O . ASN A 1 175 ? 15.841 -2.033 -22.528 1.00 95.81 175 ASN A O 1
ATOM 1347 N N . GLU A 1 176 ? 14.443 -0.386 -21.909 1.00 96.19 176 GLU A N 1
ATOM 1348 C CA . GLU A 1 176 ? 14.505 0.347 -23.173 1.00 96.19 176 GLU A CA 1
ATOM 1349 C C . GLU A 1 176 ? 14.590 1.859 -22.934 1.00 96.19 176 GLU A C 1
ATOM 1351 O O . GLU A 1 176 ? 14.040 2.385 -21.964 1.00 96.19 176 GLU A O 1
ATOM 1356 N N . ILE A 1 177 ? 15.329 2.559 -23.798 1.00 97.38 177 ILE A N 1
ATOM 1357 C CA . ILE A 1 177 ? 15.589 3.998 -23.706 1.00 97.38 177 ILE A CA 1
ATOM 1358 C C . ILE A 1 177 ? 15.380 4.627 -25.079 1.00 97.38 177 ILE A C 1
ATOM 1360 O O . ILE A 1 177 ? 16.125 4.332 -26.015 1.00 97.38 177 ILE A O 1
ATOM 1364 N N . PHE A 1 178 ? 14.438 5.561 -25.193 1.00 97.25 178 PHE A N 1
ATOM 1365 C CA . PHE A 1 178 ? 14.141 6.265 -26.440 1.00 97.25 178 PHE A CA 1
ATOM 1366 C C . PHE A 1 178 ? 14.406 7.771 -26.314 1.00 97.25 178 PHE A C 1
ATOM 1368 O O . PHE A 1 178 ? 13.482 8.549 -26.069 1.00 97.25 178 PHE A O 1
ATOM 1375 N N . PRO A 1 179 ? 15.676 8.204 -26.440 1.00 97.12 179 PRO A N 1
ATOM 1376 C CA . PRO A 1 179 ? 16.057 9.591 -26.200 1.00 97.12 179 PRO A CA 1
ATOM 1377 C C . PRO A 1 179 ? 15.888 10.495 -27.427 1.00 97.12 179 PRO A C 1
ATOM 1379 O O . PRO A 1 179 ? 15.774 11.702 -27.270 1.00 97.12 179 PRO A O 1
ATOM 1382 N N . ASP A 1 180 ? 15.882 9.938 -28.644 1.00 96.62 180 ASP A N 1
ATOM 1383 C CA . ASP A 1 180 ? 15.820 10.714 -29.887 1.00 96.62 180 ASP A CA 1
ATOM 1384 C C . ASP A 1 180 ? 14.636 10.271 -30.760 1.00 96.62 180 ASP A C 1
ATOM 1386 O O . ASP A 1 180 ? 14.796 9.422 -31.642 1.00 96.62 180 ASP A O 1
ATOM 1390 N N . PRO A 1 181 ? 13.430 10.820 -30.529 1.00 95.81 181 PRO A N 1
ATOM 1391 C CA . PRO A 1 181 ? 12.229 10.420 -31.258 1.00 95.81 181 PRO A CA 1
ATOM 1392 C C . PRO A 1 181 ? 12.191 10.903 -32.717 1.00 95.81 181 PRO A C 1
ATOM 1394 O O . PRO A 1 181 ? 11.291 10.527 -33.470 1.00 95.81 181 PRO A O 1
ATOM 1397 N N . THR A 1 182 ? 13.152 11.729 -33.141 1.00 94.19 182 THR A N 1
ATOM 1398 C CA . THR A 1 182 ? 13.170 12.366 -34.463 1.00 94.19 182 THR A CA 1
ATOM 1399 C C . THR A 1 182 ? 14.279 11.823 -35.364 1.00 94.19 182 THR A C 1
ATOM 1401 O O . THR A 1 182 ? 15.428 11.830 -34.953 1.00 94.19 182 THR A O 1
ATOM 1404 N N . PRO A 1 183 ? 13.997 11.485 -36.637 1.00 92.56 183 PRO A N 1
ATOM 1405 C CA . PRO A 1 183 ? 12.682 11.485 -37.277 1.00 92.56 183 PRO A CA 1
ATOM 1406 C C . PRO A 1 183 ? 11.795 10.343 -36.745 1.00 92.56 183 PRO A C 1
ATOM 1408 O O . PRO A 1 183 ? 12.311 9.262 -36.478 1.00 92.56 183 PRO A O 1
ATOM 1411 N N . PRO A 1 184 ? 10.468 10.538 -36.632 1.00 90.06 184 PRO A N 1
ATOM 1412 C CA . PRO A 1 184 ? 9.586 9.500 -36.111 1.00 90.06 184 PRO A CA 1
ATOM 1413 C C . PRO A 1 184 ? 9.516 8.305 -37.068 1.00 90.06 184 PRO A C 1
ATOM 1415 O O . PRO A 1 184 ? 9.264 8.470 -38.266 1.00 90.06 184 PRO A O 1
ATOM 1418 N N . LEU A 1 185 ? 9.705 7.101 -36.526 1.00 89.94 185 LEU A N 1
ATOM 1419 C CA . LEU A 1 185 ? 9.694 5.833 -37.260 1.00 89.94 185 LEU A CA 1
ATOM 1420 C C . LEU A 1 185 ? 8.800 4.810 -36.546 1.00 89.94 185 LEU A C 1
ATOM 1422 O O . LEU A 1 185 ? 9.273 3.923 -35.854 1.00 89.94 185 LEU A O 1
ATOM 1426 N N . GLY A 1 186 ? 7.482 4.943 -36.699 1.00 86.81 186 GLY A N 1
ATOM 1427 C CA . GLY A 1 186 ? 6.510 3.980 -36.155 1.00 86.81 186 GLY A CA 1
ATOM 1428 C C . GLY A 1 186 ? 6.172 4.155 -34.669 1.00 86.81 186 GLY A C 1
ATOM 1429 O O . GLY A 1 186 ? 5.088 3.744 -34.264 1.00 86.81 186 GLY A O 1
ATOM 1430 N N . LEU A 1 187 ? 7.027 4.830 -33.900 1.00 91.69 187 LEU A N 1
ATOM 1431 C CA . LEU A 1 187 ? 6.776 5.227 -32.512 1.00 91.69 187 LEU A CA 1
ATOM 1432 C C . LEU A 1 187 ? 6.267 6.678 -32.408 1.00 91.69 187 LEU A C 1
ATOM 1434 O O . LEU A 1 187 ? 6.501 7.482 -33.323 1.00 91.69 187 LEU A O 1
ATOM 1438 N N . PRO A 1 188 ? 5.573 7.040 -31.310 1.00 95.44 188 PRO A N 1
ATOM 1439 C CA . PRO A 1 188 ? 5.214 8.423 -31.023 1.00 95.44 188 PRO A CA 1
ATOM 1440 C C . PRO A 1 188 ? 6.439 9.339 -31.034 1.00 95.44 188 PRO A C 1
ATOM 1442 O O . PRO A 1 188 ? 7.533 8.946 -30.640 1.00 95.44 188 PRO A O 1
ATOM 1445 N N . ASN A 1 189 ? 6.256 10.592 -31.456 1.00 96.62 189 ASN A N 1
ATOM 1446 C CA . ASN A 1 189 ? 7.334 11.581 -31.485 1.00 96.62 189 ASN A CA 1
ATOM 1447 C C . ASN A 1 189 ? 7.600 12.179 -30.085 1.00 96.62 189 ASN A C 1
ATOM 1449 O O . ASN A 1 189 ? 7.492 13.391 -29.893 1.00 96.62 189 ASN A O 1
ATOM 1453 N N . ALA A 1 190 ? 7.870 11.315 -29.108 1.00 97.12 190 ALA A N 1
ATOM 1454 C CA . ALA A 1 190 ? 8.071 11.642 -27.703 1.00 97.12 190 ALA A CA 1
ATOM 1455 C C . ALA A 1 190 ? 9.088 10.677 -27.078 1.00 97.12 190 ALA A C 1
ATOM 1457 O O . ALA A 1 190 ? 9.184 9.524 -27.486 1.00 97.12 190 ALA A O 1
ATOM 1458 N N . GLU A 1 191 ? 9.848 11.160 -26.097 1.00 97.69 191 GLU A N 1
ATOM 1459 C CA . GLU A 1 191 ? 10.805 10.346 -25.340 1.00 97.69 191 GLU A CA 1
ATOM 1460 C C . GLU A 1 191 ? 10.070 9.329 -24.457 1.00 97.69 191 GLU A C 1
ATOM 1462 O O . GLU A 1 191 ? 9.006 9.633 -23.907 1.00 97.69 191 GLU A O 1
ATOM 1467 N N . TYR A 1 192 ? 10.660 8.152 -24.258 1.00 97.75 192 TYR A N 1
ATOM 1468 C CA . TYR A 1 192 ? 10.194 7.215 -23.238 1.00 97.75 192 TYR A CA 1
ATOM 1469 C C . TYR A 1 192 ? 11.335 6.377 -22.660 1.00 97.75 192 TYR A C 1
ATOM 1471 O O . TYR A 1 192 ? 12.433 6.296 -23.218 1.00 97.75 192 TYR A O 1
ATOM 1479 N N . ILE A 1 193 ? 11.034 5.753 -21.527 1.00 98.06 193 ILE A N 1
ATOM 1480 C CA . ILE A 1 193 ? 11.810 4.686 -20.905 1.00 98.06 193 ILE A CA 1
ATOM 1481 C C . ILE A 1 193 ? 10.880 3.505 -20.675 1.00 98.06 193 ILE A C 1
ATOM 1483 O O . ILE A 1 193 ? 9.747 3.703 -20.251 1.00 98.06 193 ILE A O 1
ATOM 1487 N N . GLU A 1 194 ? 11.347 2.287 -20.907 1.00 97.94 194 GLU A N 1
ATOM 1488 C CA . GLU A 1 194 ? 10.629 1.088 -20.490 1.00 97.94 194 GLU A CA 1
ATOM 1489 C C . GLU A 1 194 ? 11.271 0.504 -19.233 1.00 97.94 194 GLU A C 1
ATOM 1491 O O . GLU A 1 194 ? 12.483 0.287 -19.175 1.00 97.94 194 GLU A O 1
ATOM 1496 N N . LEU A 1 195 ? 10.449 0.241 -18.224 1.00 98.44 195 LEU A N 1
ATOM 1497 C CA . LEU A 1 195 ? 10.816 -0.536 -17.053 1.00 98.44 195 LEU A CA 1
ATOM 1498 C C . LEU A 1 195 ? 10.378 -1.987 -17.227 1.00 98.44 195 LEU A C 1
ATOM 1500 O O . LEU A 1 195 ? 9.290 -2.251 -17.732 1.00 98.44 195 LEU A O 1
ATOM 1504 N N . TYR A 1 196 ? 11.183 -2.915 -16.719 1.00 97.62 196 TYR A N 1
ATOM 1505 C CA . TYR A 1 196 ? 10.856 -4.335 -16.636 1.00 97.62 196 TYR A CA 1
ATOM 1506 C C . TYR A 1 196 ? 11.057 -4.840 -15.208 1.00 97.62 196 TYR A C 1
ATOM 1508 O O . TYR A 1 196 ? 12.142 -4.696 -14.638 1.00 97.62 196 TYR A O 1
ATOM 1516 N N . ASN A 1 197 ? 10.026 -5.446 -14.619 1.00 96.44 197 ASN A N 1
ATOM 1517 C CA . ASN A 1 197 ? 10.163 -6.164 -13.353 1.00 96.44 197 ASN A CA 1
ATOM 1518 C C . ASN A 1 197 ? 10.645 -7.590 -13.619 1.00 96.44 197 ASN A C 1
ATOM 1520 O O . ASN A 1 197 ? 9.863 -8.456 -14.008 1.00 96.44 197 ASN A O 1
ATOM 1524 N N . ARG A 1 198 ? 11.931 -7.842 -13.375 1.00 94.38 198 ARG A N 1
ATOM 1525 C CA . ARG A 1 198 ? 12.551 -9.158 -13.586 1.00 94.38 198 ARG A CA 1
ATOM 1526 C C . ARG A 1 198 ? 12.469 -10.082 -12.367 1.00 94.38 198 ARG A C 1
ATOM 1528 O O . ARG A 1 198 ? 12.958 -11.208 -12.418 1.00 94.38 198 ARG A O 1
ATOM 1535 N N . SER A 1 199 ? 11.948 -9.588 -11.247 1.00 92.56 199 SER A N 1
ATOM 1536 C CA . SER A 1 199 ? 11.796 -10.370 -10.020 1.00 92.56 199 SER A CA 1
ATOM 1537 C C . SER A 1 199 ? 10.483 -11.161 -10.012 1.00 92.56 199 SER A C 1
ATOM 1539 O O . SER A 1 199 ? 9.610 -10.968 -10.857 1.00 92.56 199 SER A O 1
ATOM 1541 N N . ASP A 1 200 ? 10.326 -12.043 -9.027 1.00 90.38 200 ASP A N 1
ATOM 1542 C CA . ASP A 1 200 ? 9.076 -12.737 -8.705 1.00 90.38 200 ASP A CA 1
ATOM 1543 C C . ASP A 1 200 ? 8.166 -11.937 -7.749 1.00 90.38 200 ASP A C 1
ATOM 1545 O O . ASP A 1 200 ? 7.128 -12.439 -7.313 1.00 90.38 200 ASP A O 1
ATOM 1549 N N . LYS A 1 201 ? 8.526 -10.681 -7.457 1.00 90.06 201 LYS A N 1
ATOM 1550 C CA . LYS A 1 201 ? 7.856 -9.792 -6.501 1.00 90.06 201 LYS A CA 1
ATOM 1551 C C . LYS A 1 201 ? 6.955 -8.778 -7.195 1.00 90.06 201 LYS A C 1
ATOM 1553 O O . LYS A 1 201 ? 7.179 -8.404 -8.345 1.00 90.06 201 LYS A O 1
ATOM 1558 N N . THR A 1 202 ? 5.952 -8.287 -6.474 1.00 89.06 202 THR A N 1
ATOM 1559 C CA . THR A 1 202 ? 5.085 -7.189 -6.933 1.00 89.06 202 THR A CA 1
ATOM 1560 C C . THR A 1 202 ? 5.505 -5.894 -6.247 1.00 89.06 202 THR A C 1
ATOM 1562 O O . THR A 1 202 ? 5.644 -5.878 -5.026 1.00 89.06 202 THR A O 1
ATOM 1565 N N . PHE A 1 203 ? 5.657 -4.805 -7.006 1.00 92.44 203 PHE A N 1
ATOM 1566 C CA . PHE A 1 203 ? 6.058 -3.506 -6.458 1.00 92.44 203 PHE A CA 1
ATOM 1567 C C . PHE A 1 203 ? 4.981 -2.443 -6.652 1.00 92.44 203 PHE A C 1
ATOM 1569 O O . PHE A 1 203 ? 4.489 -2.254 -7.760 1.00 92.44 203 PHE A O 1
ATOM 1576 N N . GLU A 1 204 ? 4.656 -1.715 -5.586 1.00 93.50 204 GLU A N 1
ATOM 1577 C CA . GLU A 1 204 ? 3.932 -0.445 -5.682 1.00 93.50 204 GLU A CA 1
ATOM 1578 C C . GLU A 1 204 ? 4.947 0.671 -5.954 1.00 93.50 204 GLU A C 1
ATOM 1580 O O . GLU A 1 204 ? 5.892 0.866 -5.183 1.00 93.50 204 GLU A O 1
ATOM 1585 N N . LEU A 1 205 ? 4.770 1.369 -7.075 1.00 95.94 205 LEU A N 1
ATOM 1586 C CA . LEU A 1 205 ? 5.703 2.386 -7.553 1.00 95.94 205 LEU A CA 1
ATOM 1587 C C . LEU A 1 205 ? 5.411 3.781 -6.997 1.00 95.94 205 LEU A C 1
ATOM 1589 O O . LEU A 1 205 ? 6.207 4.691 -7.228 1.00 95.94 205 LEU A O 1
ATOM 1593 N N . GLN A 1 206 ? 4.314 3.978 -6.257 1.00 95.94 206 GLN A N 1
ATOM 1594 C CA . GLN A 1 206 ? 4.008 5.273 -5.657 1.00 95.94 206 GLN A CA 1
ATOM 1595 C C . GLN A 1 206 ? 5.213 5.832 -4.886 1.00 95.94 206 GLN A C 1
ATOM 1597 O O . GLN A 1 206 ? 5.709 5.235 -3.931 1.00 95.94 206 GLN A O 1
ATOM 1602 N N . GLY A 1 207 ? 5.673 7.016 -5.291 1.00 95.31 207 GLY A N 1
ATOM 1603 C CA . GLY A 1 207 ? 6.778 7.703 -4.621 1.00 95.31 207 GLY A CA 1
ATOM 1604 C C . GLY A 1 207 ? 8.177 7.199 -4.985 1.00 95.31 207 GLY A C 1
ATOM 1605 O O . GLY A 1 207 ? 9.147 7.809 -4.538 1.00 95.31 207 GLY A O 1
ATOM 1606 N N . TRP A 1 208 ? 8.309 6.169 -5.828 1.00 97.81 208 TRP A N 1
ATOM 1607 C CA . TRP A 1 208 ? 9.572 5.886 -6.515 1.00 97.81 208 TRP A CA 1
ATOM 1608 C C . TRP A 1 208 ? 9.961 7.080 -7.384 1.00 97.81 208 TRP A C 1
ATOM 1610 O O . TRP A 1 208 ? 9.103 7.870 -7.789 1.00 97.81 208 TRP A O 1
ATOM 1620 N N . THR A 1 209 ? 11.246 7.228 -7.686 1.00 98.19 209 THR A N 1
ATOM 1621 C CA . THR A 1 209 ? 11.734 8.350 -8.487 1.00 98.19 209 THR A CA 1
ATOM 1622 C C . THR A 1 209 ? 12.543 7.900 -9.691 1.00 98.19 209 THR A C 1
ATOM 1624 O O . THR A 1 209 ? 13.306 6.938 -9.632 1.00 98.19 209 THR A O 1
ATOM 1627 N N . PHE A 1 210 ? 12.364 8.630 -10.789 1.00 98.12 210 PHE A N 1
ATOM 1628 C CA . PHE A 1 210 ? 13.166 8.530 -12.000 1.00 98.12 210 PHE A CA 1
ATOM 1629 C C . PHE A 1 210 ? 13.953 9.830 -12.183 1.00 98.12 210 PHE A C 1
ATOM 1631 O O . PHE A 1 210 ? 13.372 10.921 -12.152 1.00 98.12 210 PHE A O 1
ATOM 1638 N N . ASP A 1 211 ? 15.271 9.727 -12.329 1.00 95.06 211 ASP A N 1
ATOM 1639 C CA . ASP A 1 211 ? 16.175 10.875 -12.366 1.00 95.06 211 ASP A CA 1
ATOM 1640 C C . ASP A 1 211 ? 17.243 10.753 -13.460 1.00 95.06 211 ASP A C 1
ATOM 1642 O O . ASP A 1 211 ? 17.625 9.647 -13.835 1.00 95.06 211 ASP A O 1
ATOM 1646 N N . ASN A 1 212 ? 17.728 11.898 -13.956 1.00 94.19 212 ASN A N 1
ATOM 1647 C CA . ASN A 1 212 ? 18.881 11.965 -14.866 1.00 94.19 212 ASN A CA 1
ATOM 1648 C C . ASN A 1 212 ? 20.082 12.768 -14.315 1.00 94.19 212 ASN A C 1
ATOM 1650 O O . ASN A 1 212 ? 20.866 13.371 -15.051 1.00 94.19 212 ASN A O 1
ATOM 1654 N N . GLY A 1 213 ? 20.172 12.915 -12.995 1.00 89.44 213 GLY A N 1
ATOM 1655 C CA . GLY A 1 213 ? 21.147 13.755 -12.298 1.00 89.44 213 GLY A CA 1
ATOM 1656 C C . GLY A 1 213 ? 20.839 15.257 -12.310 1.00 89.44 213 GLY A C 1
ATOM 1657 O O . GLY A 1 213 ? 21.462 16.004 -11.555 1.00 89.44 213 GLY A O 1
ATOM 1658 N N . THR A 1 214 ? 19.883 15.716 -13.128 1.00 90.62 214 THR A N 1
ATOM 1659 C CA . THR A 1 214 ? 19.467 17.132 -13.191 1.00 90.62 214 THR A CA 1
ATOM 1660 C C . THR A 1 214 ? 18.012 17.328 -12.784 1.00 90.62 214 THR A C 1
ATOM 1662 O O . THR A 1 214 ? 17.698 18.261 -12.046 1.00 90.62 214 THR A O 1
ATOM 1665 N N . THR A 1 215 ? 17.117 16.469 -13.272 1.00 94.25 215 THR A N 1
ATOM 1666 C CA . THR A 1 215 ? 15.685 16.502 -12.956 1.00 94.25 215 THR A CA 1
ATOM 1667 C C . THR A 1 215 ? 15.279 15.175 -12.333 1.00 94.25 215 THR A C 1
ATOM 1669 O O . THR A 1 215 ? 15.736 14.125 -12.775 1.00 94.25 215 THR A O 1
ATOM 1672 N N . THR A 1 216 ? 14.408 15.227 -11.327 1.00 96.19 216 THR A N 1
ATOM 1673 C CA . THR A 1 216 ? 13.831 14.050 -10.672 1.00 96.19 216 THR A CA 1
ATOM 1674 C C . THR A 1 216 ? 12.312 14.122 -10.770 1.00 96.19 216 THR A C 1
ATOM 1676 O O . THR A 1 216 ? 11.719 15.142 -10.415 1.00 96.19 216 THR A O 1
ATOM 1679 N N . GLY A 1 217 ? 11.691 13.049 -11.249 1.00 97.00 217 GLY A N 1
ATOM 1680 C CA . GLY A 1 217 ? 10.244 12.859 -11.278 1.00 97.00 217 GLY A CA 1
ATOM 1681 C C . GLY A 1 217 ? 9.813 11.766 -10.317 1.00 97.00 217 GLY A C 1
ATOM 1682 O O . GLY A 1 217 ? 10.449 10.718 -10.268 1.00 97.00 217 GLY A O 1
ATOM 1683 N N . SER A 1 218 ? 8.727 11.984 -9.580 1.00 97.75 218 SER A N 1
ATOM 1684 C CA . SER A 1 218 ? 8.111 10.942 -8.750 1.00 97.75 218 SER A CA 1
ATOM 1685 C C . SER A 1 218 ? 7.075 10.172 -9.556 1.00 97.75 218 SER A C 1
ATOM 1687 O O . SER A 1 218 ? 6.274 10.782 -10.266 1.00 97.75 218 SER A O 1
ATOM 1689 N N . LEU A 1 219 ? 7.069 8.849 -9.427 1.00 98.12 219 LEU A N 1
ATOM 1690 C CA . LEU A 1 219 ? 6.095 7.985 -10.076 1.00 98.12 219 LEU A CA 1
ATOM 1691 C C . LEU A 1 219 ? 4.748 8.021 -9.324 1.00 98.12 219 LEU A C 1
ATOM 1693 O O . LEU A 1 219 ? 4.731 8.073 -8.085 1.00 98.12 219 LEU A O 1
ATOM 1697 N N . PRO A 1 220 ? 3.615 8.024 -10.054 1.00 97.25 220 PRO A N 1
ATOM 1698 C CA . PRO A 1 220 ? 2.288 7.894 -9.465 1.00 97.25 220 PRO A CA 1
ATOM 1699 C C . PRO A 1 220 ? 2.054 6.473 -8.930 1.00 97.25 220 PRO A C 1
ATOM 1701 O O . PRO A 1 220 ? 2.880 5.580 -9.114 1.00 97.25 220 PRO A O 1
ATOM 1704 N N . ALA A 1 221 ? 0.914 6.269 -8.265 1.00 94.38 221 ALA A N 1
ATOM 1705 C CA . ALA A 1 221 ? 0.518 4.943 -7.802 1.00 94.38 221 ALA A CA 1
ATOM 1706 C C . ALA A 1 221 ? 0.320 3.990 -8.987 1.00 94.38 221 ALA A C 1
ATOM 1708 O O . ALA A 1 221 ? -0.463 4.272 -9.898 1.00 94.38 221 ALA A O 1
ATOM 1709 N N . TYR A 1 222 ? 1.046 2.880 -8.964 1.00 95.81 222 TYR A N 1
ATOM 1710 C CA . TYR A 1 222 ? 0.992 1.829 -9.962 1.00 95.81 222 TYR A CA 1
ATOM 1711 C C . TYR A 1 222 ? 1.594 0.540 -9.401 1.00 95.81 222 TYR A C 1
ATOM 1713 O O . TYR A 1 222 ? 2.719 0.528 -8.901 1.00 95.81 222 TYR A O 1
ATOM 1721 N N . VAL A 1 223 ? 0.873 -0.567 -9.569 1.00 92.19 223 VAL A N 1
ATOM 1722 C CA . VAL A 1 223 ? 1.319 -1.895 -9.144 1.00 92.19 223 VAL A CA 1
ATOM 1723 C C . VAL A 1 223 ? 2.005 -2.602 -10.312 1.00 92.19 223 VAL A C 1
ATOM 1725 O O . VAL A 1 223 ? 1.355 -3.049 -11.259 1.00 92.19 223 VAL A O 1
ATOM 1728 N N . LEU A 1 224 ? 3.327 -2.735 -10.236 1.00 95.31 224 LEU A N 1
ATOM 1729 C CA . LEU A 1 224 ? 4.145 -3.440 -11.213 1.00 95.31 224 LEU A CA 1
ATOM 1730 C C . LEU A 1 224 ? 4.294 -4.918 -10.824 1.00 95.31 224 LEU A C 1
ATOM 1732 O O . LEU A 1 224 ? 5.073 -5.279 -9.940 1.00 95.31 224 LEU A O 1
ATOM 1736 N N . ALA A 1 225 ? 3.534 -5.777 -11.503 1.00 93.44 225 ALA A N 1
ATOM 1737 C CA . ALA A 1 225 ? 3.543 -7.224 -11.290 1.00 93.44 225 ALA A CA 1
ATOM 1738 C C . ALA A 1 225 ? 4.862 -7.898 -11.745 1.00 93.44 225 ALA A C 1
ATOM 1740 O O . ALA A 1 225 ? 5.586 -7.328 -12.567 1.00 93.44 225 ALA A O 1
ATOM 1741 N N . PRO A 1 226 ? 5.169 -9.116 -11.256 1.00 93.88 226 PRO A N 1
ATOM 1742 C CA . PRO A 1 226 ? 6.288 -9.923 -11.741 1.00 93.88 226 PRO A CA 1
ATOM 1743 C C . PRO A 1 226 ? 6.253 -10.115 -13.261 1.00 93.88 226 PRO A C 1
ATOM 1745 O O . PRO A 1 226 ? 5.208 -10.456 -13.819 1.00 93.88 226 PRO A O 1
ATOM 1748 N N . GLY A 1 227 ? 7.387 -9.913 -13.934 1.00 94.94 227 GLY A N 1
ATOM 1749 C CA . GLY A 1 227 ? 7.515 -10.070 -15.387 1.00 94.94 227 GLY A CA 1
ATOM 1750 C C . GLY A 1 227 ? 6.785 -9.010 -16.222 1.00 94.94 227 GLY A C 1
ATOM 1751 O O . GLY A 1 227 ? 6.699 -9.157 -17.441 1.00 94.94 227 GLY A O 1
ATOM 1752 N N . ALA A 1 228 ? 6.223 -7.969 -15.599 1.00 96.81 228 ALA A N 1
ATOM 1753 C CA . ALA A 1 228 ? 5.514 -6.910 -16.307 1.00 96.81 228 ALA A CA 1
ATOM 1754 C C . ALA A 1 228 ? 6.465 -5.821 -16.829 1.00 96.81 228 ALA A C 1
ATOM 1756 O O . ALA A 1 228 ? 7.491 -5.517 -16.211 1.00 96.81 228 ALA A O 1
ATOM 1757 N N . TYR A 1 229 ? 6.058 -5.205 -17.939 1.00 97.69 229 TYR A N 1
ATOM 1758 C CA . TYR A 1 229 ? 6.692 -4.035 -18.541 1.00 97.69 229 TYR A CA 1
ATOM 1759 C C . TYR A 1 229 ? 5.845 -2.782 -18.298 1.00 97.69 229 TYR A C 1
ATOM 1761 O O . TYR A 1 229 ? 4.616 -2.865 -18.192 1.00 97.69 229 TYR A O 1
ATOM 1769 N N . LEU A 1 230 ? 6.497 -1.626 -18.199 1.00 98.50 230 LEU A N 1
ATOM 1770 C CA . LEU A 1 230 ? 5.849 -0.337 -17.970 1.00 98.50 230 LEU A CA 1
ATOM 1771 C C . LEU A 1 230 ? 6.590 0.779 -18.700 1.00 98.50 230 LEU A C 1
ATOM 1773 O O . LEU A 1 230 ? 7.776 0.995 -18.469 1.00 98.50 230 LEU A O 1
ATOM 1777 N N . ILE A 1 231 ? 5.866 1.536 -19.516 1.00 98.56 231 ILE A N 1
ATOM 1778 C CA . ILE A 1 231 ? 6.398 2.703 -20.214 1.00 98.56 231 ILE A CA 1
ATOM 1779 C C . ILE A 1 231 ? 6.299 3.923 -19.291 1.00 98.56 231 ILE A C 1
ATOM 1781 O O . ILE A 1 231 ? 5.233 4.254 -18.771 1.00 98.56 231 ILE A O 1
ATOM 1785 N N . LEU A 1 232 ? 7.412 4.625 -19.116 1.00 98.38 232 LEU A N 1
ATOM 1786 C CA . LEU A 1 232 ? 7.462 5.963 -18.547 1.00 98.38 232 LEU A CA 1
ATOM 1787 C C . LEU A 1 232 ? 7.652 6.971 -19.678 1.00 98.38 232 LEU A C 1
ATOM 1789 O O . LEU A 1 232 ? 8.551 6.822 -20.503 1.00 98.38 232 LEU A O 1
ATOM 1793 N N . THR A 1 233 ? 6.841 8.021 -19.698 1.00 98.31 233 THR A N 1
ATOM 1794 C CA . THR A 1 233 ? 6.977 9.146 -20.637 1.00 98.31 233 THR A CA 1
ATOM 1795 C C . THR A 1 233 ? 6.511 10.441 -19.965 1.00 98.31 233 THR A C 1
ATOM 1797 O O . THR A 1 233 ? 6.170 10.450 -18.783 1.00 98.31 233 THR A O 1
ATOM 1800 N N . ARG A 1 234 ? 6.491 11.570 -20.677 1.00 97.75 234 ARG A N 1
ATOM 1801 C CA . ARG A 1 234 ? 5.875 12.800 -20.157 1.00 97.75 234 ARG A CA 1
ATOM 1802 C C . ARG A 1 234 ? 4.384 12.565 -19.947 1.00 97.75 234 ARG A C 1
ATOM 1804 O O . ARG A 1 234 ? 3.729 11.999 -20.811 1.00 97.75 234 ARG A O 1
ATOM 1811 N N . GLU A 1 235 ? 3.827 13.102 -18.866 1.00 96.50 235 GLU A N 1
ATOM 1812 C CA . GLU A 1 235 ? 2.395 12.973 -18.542 1.00 96.50 235 GLU A CA 1
ATOM 1813 C C . GLU A 1 235 ? 1.470 13.307 -19.729 1.00 96.50 235 GLU A C 1
ATOM 1815 O O . GLU A 1 235 ? 0.520 12.589 -20.022 1.00 96.50 235 GLU A O 1
ATOM 1820 N N . GLN A 1 236 ? 1.787 14.363 -20.479 1.00 97.25 236 GLN A N 1
ATOM 1821 C CA . GLN A 1 236 ? 1.012 14.781 -21.653 1.00 97.25 236 GLN A CA 1
ATOM 1822 C C . GLN A 1 236 ? 1.083 13.803 -22.845 1.00 97.25 236 GLN A C 1
ATOM 1824 O O . GLN A 1 236 ? 0.210 13.839 -23.710 1.00 97.25 236 GLN A O 1
ATOM 1829 N N . ASP A 1 237 ? 2.113 12.956 -22.897 1.00 97.75 237 ASP A N 1
ATOM 1830 C CA . ASP A 1 237 ? 2.401 12.030 -23.995 1.00 97.75 237 ASP A CA 1
ATOM 1831 C C . ASP A 1 237 ? 1.937 10.591 -23.676 1.00 97.75 237 ASP A C 1
ATOM 1833 O O . ASP A 1 237 ? 1.914 9.752 -24.573 1.00 97.75 237 ASP A O 1
ATOM 1837 N N . VAL A 1 238 ? 1.479 10.307 -22.445 1.00 97.88 238 VAL A N 1
ATOM 1838 C CA . VAL A 1 238 ? 1.013 8.975 -21.991 1.00 97.88 238 VAL A CA 1
ATOM 1839 C C . VAL A 1 238 ? 0.004 8.353 -22.959 1.00 97.88 238 VAL A C 1
ATOM 1841 O O . VAL A 1 238 ? 0.188 7.222 -23.405 1.00 97.88 238 VAL A O 1
ATOM 1844 N N . SER A 1 239 ? -1.017 9.118 -23.358 1.00 97.69 239 SER A N 1
ATOM 1845 C CA . SER A 1 239 ? -2.064 8.639 -24.277 1.00 97.69 239 SER A CA 1
ATOM 1846 C C . SER A 1 239 ? -1.536 8.208 -25.654 1.00 97.69 239 SER A C 1
ATOM 1848 O O . SER A 1 239 ? -2.158 7.388 -26.326 1.00 97.69 239 SER A O 1
ATOM 1850 N N . ALA A 1 240 ? -0.378 8.722 -26.084 1.00 97.25 240 ALA A N 1
ATOM 1851 C CA . ALA A 1 240 ? 0.236 8.333 -27.349 1.00 97.25 240 ALA A CA 1
ATOM 1852 C C . ALA A 1 240 ? 0.906 6.950 -27.282 1.00 97.25 240 ALA A C 1
ATOM 1854 O O . ALA A 1 240 ? 1.095 6.321 -28.324 1.00 97.25 240 ALA A O 1
ATOM 1855 N N . PHE A 1 241 ? 1.246 6.472 -26.080 1.00 96.69 241 PHE A N 1
ATOM 1856 C CA . PHE A 1 241 ? 1.923 5.192 -25.862 1.00 96.69 241 PHE A CA 1
ATOM 1857 C C . PHE A 1 241 ? 0.987 4.035 -25.487 1.00 96.69 241 PHE A C 1
ATOM 1859 O O . PHE A 1 241 ? 1.415 2.885 -25.538 1.00 96.69 241 PHE A O 1
ATOM 1866 N N . GLU A 1 242 ? -0.293 4.292 -25.199 1.00 93.25 242 GLU A N 1
ATOM 1867 C CA . GLU A 1 242 ? -1.271 3.265 -24.785 1.00 93.25 242 GLU A CA 1
ATOM 1868 C C . GLU A 1 242 ? -1.400 2.086 -25.767 1.00 93.25 242 GLU A C 1
ATOM 1870 O O . GLU A 1 242 ? -1.694 0.962 -25.365 1.00 93.25 242 GLU A O 1
ATOM 1875 N N . SER A 1 243 ? -1.175 2.315 -27.067 1.00 94.62 243 SER A N 1
ATOM 1876 C CA . SER A 1 243 ? -1.208 1.256 -28.084 1.00 94.62 243 SER A CA 1
ATOM 1877 C C . SER A 1 243 ? 0.033 0.358 -28.103 1.00 94.62 243 SER A C 1
ATOM 1879 O O . SER A 1 243 ? 0.013 -0.674 -28.772 1.00 94.62 243 SER A O 1
ATOM 1881 N N . PHE A 1 244 ? 1.106 0.759 -27.421 1.00 93.88 244 PHE A N 1
ATOM 1882 C CA . PHE A 1 244 ? 2.381 0.039 -27.347 1.00 93.88 244 PHE A CA 1
ATOM 1883 C C . PHE A 1 244 ? 2.553 -0.683 -26.007 1.00 93.88 244 PHE A C 1
ATOM 1885 O O . PHE A 1 244 ? 3.267 -1.677 -25.937 1.00 93.88 244 PHE A O 1
ATOM 1892 N N . GLY A 1 245 ? 1.853 -0.235 -24.964 1.00 95.00 245 GLY A N 1
ATOM 1893 C CA . GLY A 1 245 ? 1.855 -0.863 -23.652 1.00 95.00 245 GLY A CA 1
ATOM 1894 C C . GLY A 1 245 ? 1.206 0.023 -22.597 1.00 95.00 245 GLY A C 1
ATOM 1895 O O . GLY A 1 245 ? 0.709 1.112 -22.886 1.00 95.00 245 GLY A O 1
ATOM 1896 N N . THR A 1 246 ? 1.222 -0.441 -21.349 1.00 97.75 246 THR A N 1
ATOM 1897 C CA . THR A 1 246 ? 0.827 0.400 -20.218 1.00 97.75 246 THR A CA 1
ATOM 1898 C C . THR A 1 246 ? 1.840 1.527 -20.060 1.00 97.75 246 THR A C 1
ATOM 1900 O O . THR A 1 246 ? 3.034 1.259 -19.926 1.00 97.75 246 THR A O 1
ATOM 1903 N N . ALA A 1 247 ? 1.364 2.771 -20.049 1.00 98.00 247 ALA A N 1
ATOM 1904 C CA . ALA A 1 247 ? 2.192 3.958 -19.891 1.00 98.00 247 ALA A CA 1
ATOM 1905 C C . ALA A 1 247 ? 1.727 4.804 -18.701 1.00 98.00 247 ALA A C 1
ATOM 1907 O O . ALA A 1 247 ? 0.527 4.926 -18.455 1.00 98.00 247 ALA A O 1
ATOM 1908 N N . ILE A 1 248 ? 2.676 5.404 -17.982 1.00 98.25 248 ILE A N 1
ATOM 1909 C CA . ILE A 1 248 ? 2.414 6.386 -16.921 1.00 98.25 248 ILE A CA 1
ATOM 1910 C C . ILE A 1 248 ? 3.373 7.575 -17.035 1.00 98.25 248 ILE A C 1
ATOM 1912 O O . ILE A 1 248 ? 4.477 7.454 -17.573 1.00 98.25 248 ILE A O 1
ATOM 1916 N N . GLY A 1 249 ? 2.956 8.726 -16.509 1.00 97.44 249 GLY A N 1
ATOM 1917 C CA . GLY A 1 249 ? 3.787 9.919 -16.436 1.00 97.44 249 GLY A CA 1
ATOM 1918 C C . GLY A 1 249 ? 4.311 10.174 -15.023 1.00 97.44 249 GLY A C 1
ATOM 1919 O O . GLY A 1 249 ? 3.528 10.257 -14.076 1.00 97.44 249 GLY A O 1
ATOM 1920 N N . PRO A 1 250 ? 5.634 10.325 -14.835 1.00 97.31 250 PRO A N 1
ATOM 1921 C CA . PRO A 1 250 ? 6.177 10.891 -13.608 1.00 97.31 250 PRO A CA 1
ATOM 1922 C C . PRO A 1 250 ? 5.717 12.345 -13.422 1.00 97.31 250 PRO A C 1
ATOM 1924 O O . PRO A 1 250 ? 5.458 13.062 -14.389 1.00 97.31 250 PRO A O 1
ATOM 1927 N N . SER A 1 251 ? 5.722 12.829 -12.177 1.00 96.88 251 SER A N 1
ATOM 1928 C CA . SER A 1 251 ? 5.344 14.213 -11.834 1.00 96.88 251 SER A CA 1
ATOM 1929 C C . SER A 1 251 ? 6.187 15.289 -12.533 1.00 96.88 251 SER A C 1
ATOM 1931 O O . SER A 1 251 ? 5.740 16.423 -12.709 1.00 96.88 251 SER A O 1
ATOM 1933 N N . SER A 1 252 ? 7.408 14.935 -12.930 1.00 96.56 252 SER A N 1
ATOM 1934 C CA . SER A 1 252 ? 8.300 15.735 -13.762 1.00 96.56 252 SER A CA 1
ATOM 1935 C C . SER A 1 252 ? 9.107 14.798 -14.651 1.00 96.56 252 SER A C 1
ATOM 1937 O O . SER A 1 252 ? 9.635 13.799 -14.173 1.00 96.56 252 SER A O 1
ATOM 1939 N N . TRP A 1 253 ? 9.232 15.111 -15.937 1.00 96.88 253 TRP A N 1
ATOM 1940 C CA . TRP A 1 253 ? 10.007 14.286 -16.859 1.00 96.88 253 TRP A CA 1
ATOM 1941 C C . TRP A 1 253 ? 11.443 14.806 -16.996 1.00 96.88 253 TRP A C 1
ATOM 1943 O O . TRP A 1 253 ? 11.619 15.969 -17.375 1.00 96.88 253 TRP A O 1
ATOM 1953 N N . PRO A 1 254 ? 12.473 13.983 -16.738 1.00 91.94 254 PRO A N 1
ATOM 1954 C CA . PRO A 1 254 ? 13.843 14.339 -17.070 1.00 91.94 254 PRO A CA 1
ATOM 1955 C C . PRO A 1 254 ? 14.068 14.172 -18.579 1.00 91.94 254 PRO A C 1
ATOM 1957 O O . PRO A 1 254 ? 14.111 13.055 -19.087 1.00 91.94 254 PRO A O 1
ATOM 1960 N N . SER A 1 255 ? 14.195 15.287 -19.307 1.00 94.00 255 SER A N 1
ATOM 1961 C CA . SER A 1 255 ? 14.484 15.246 -20.746 1.00 94.00 255 SER A CA 1
ATOM 1962 C C . SER A 1 255 ? 15.782 14.494 -21.022 1.00 94.00 255 SER A C 1
ATOM 1964 O O . SER A 1 255 ? 16.830 14.849 -20.477 1.00 94.00 255 SER A O 1
ATOM 1966 N N . LEU A 1 256 ? 15.702 13.490 -21.889 1.00 96.44 256 LEU A N 1
ATOM 1967 C CA . LEU A 1 256 ? 16.813 12.594 -22.188 1.00 96.44 256 LEU A CA 1
ATOM 1968 C C . LEU A 1 256 ? 17.804 13.250 -23.163 1.00 96.44 256 LEU A C 1
ATOM 1970 O O . LEU A 1 256 ? 17.413 13.912 -24.121 1.00 96.44 256 LEU A O 1
ATOM 1974 N N . VAL A 1 257 ? 19.106 13.063 -22.936 1.00 96.62 257 VAL A N 1
ATOM 1975 C CA . VAL A 1 257 ? 20.155 13.621 -23.806 1.00 96.62 257 VAL A CA 1
ATOM 1976 C C . VAL A 1 257 ? 20.581 12.623 -24.890 1.00 96.62 257 VAL A C 1
ATOM 1978 O O . VAL A 1 257 ? 21.248 11.635 -24.599 1.00 96.62 257 VAL A O 1
ATOM 1981 N N . ASN A 1 258 ? 20.329 12.927 -26.170 1.00 95.81 258 ASN A N 1
ATOM 1982 C CA . ASN A 1 258 ? 20.589 12.019 -27.308 1.00 95.81 258 ASN A CA 1
ATOM 1983 C C . ASN A 1 258 ? 22.021 11.444 -27.353 1.00 95.81 258 ASN A C 1
ATOM 1985 O O . ASN A 1 258 ? 22.227 10.307 -27.778 1.00 95.81 258 ASN A O 1
ATOM 1989 N N . SER A 1 259 ? 23.032 12.21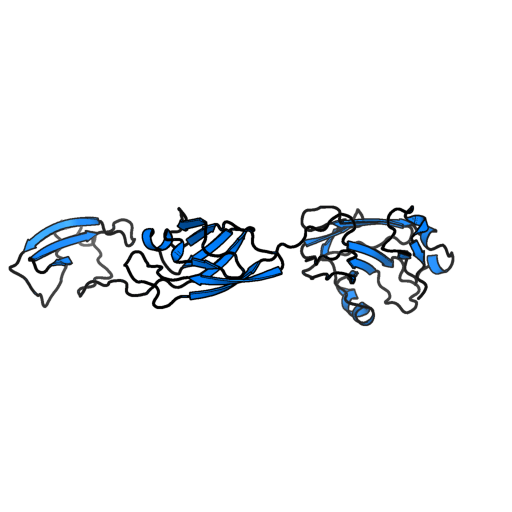6 -26.931 1.00 94.69 259 SER A N 1
ATOM 1990 C CA . SER A 1 259 ? 24.432 11.763 -26.924 1.00 94.69 259 SER A CA 1
ATOM 1991 C C . SER A 1 259 ? 24.764 10.766 -25.804 1.00 94.69 259 SER A C 1
ATOM 1993 O O . SER A 1 259 ? 25.777 10.064 -25.894 1.00 94.69 259 SER A O 1
ATOM 1995 N N . GLY A 1 260 ? 23.939 10.707 -24.760 1.00 95.25 260 GLY A N 1
ATOM 1996 C CA . GLY A 1 260 ? 24.149 9.921 -23.550 1.00 95.25 260 GLY A CA 1
ATOM 1997 C C . GLY A 1 260 ? 23.719 10.670 -22.292 1.00 95.25 260 GLY A C 1
ATOM 1998 O O . GLY A 1 260 ? 23.922 11.883 -22.206 1.00 95.25 260 GLY A O 1
ATOM 1999 N N . ASP A 1 261 ? 23.178 9.935 -21.322 1.00 95.81 261 ASP A N 1
ATOM 2000 C CA . ASP A 1 261 ? 22.677 10.459 -20.048 1.00 95.81 261 ASP A CA 1
ATOM 2001 C C . ASP A 1 261 ? 22.906 9.454 -18.900 1.00 95.81 261 ASP A C 1
ATOM 2003 O O . ASP A 1 261 ? 23.288 8.303 -19.133 1.00 95.81 261 ASP A O 1
ATOM 2007 N N . ASN A 1 262 ? 22.696 9.896 -17.659 1.00 94.69 262 ASN A N 1
ATOM 2008 C CA . ASN A 1 262 ? 22.866 9.106 -16.442 1.00 94.69 262 ASN A CA 1
ATOM 2009 C C . ASN A 1 262 ? 21.519 8.874 -15.763 1.00 94.69 262 ASN A C 1
ATOM 2011 O O . ASN A 1 262 ? 21.074 9.718 -14.997 1.00 94.69 262 ASN A O 1
ATOM 2015 N N . LEU A 1 263 ? 20.871 7.755 -16.054 1.00 96.69 263 LEU A N 1
ATOM 2016 C CA . LEU A 1 263 ? 19.522 7.481 -15.576 1.00 96.69 263 LEU A CA 1
ATOM 2017 C C . LEU A 1 263 ? 19.567 6.680 -14.283 1.00 96.69 263 LEU A C 1
ATOM 2019 O O . LEU A 1 263 ? 20.246 5.652 -14.255 1.00 96.69 263 LEU A O 1
ATOM 2023 N N . SER A 1 264 ? 18.798 7.072 -13.269 1.00 97.25 264 SER A N 1
ATOM 2024 C CA . SER A 1 264 ? 18.560 6.229 -12.095 1.00 97.25 264 SER A CA 1
ATOM 2025 C C . SER A 1 264 ? 17.078 6.069 -11.779 1.00 97.25 264 SER A C 1
ATOM 2027 O O . SER A 1 264 ? 16.258 6.964 -11.984 1.00 97.25 264 SER A O 1
ATOM 2029 N N . LEU A 1 265 ? 16.759 4.891 -11.251 1.00 98.19 265 LEU A N 1
ATOM 2030 C CA . LEU A 1 265 ? 15.480 4.539 -10.659 1.00 98.19 265 LEU A CA 1
ATOM 2031 C C . LEU A 1 265 ? 15.717 4.266 -9.173 1.00 98.19 265 LEU A C 1
ATOM 2033 O O . LEU A 1 265 ? 16.540 3.412 -8.828 1.00 98.19 265 LEU A O 1
ATOM 2037 N N . MET A 1 266 ? 15.014 4.979 -8.300 1.00 97.19 266 MET A N 1
ATOM 2038 C CA . MET A 1 266 ? 15.082 4.792 -6.850 1.00 97.19 266 MET A CA 1
ATOM 2039 C C . MET A 1 266 ? 13.707 4.442 -6.291 1.00 97.19 266 MET A C 1
ATOM 2041 O O . MET A 1 266 ? 12.690 4.908 -6.803 1.00 97.19 266 MET A O 1
ATOM 2045 N N . ASP A 1 267 ? 13.671 3.643 -5.228 1.00 95.75 267 ASP A N 1
ATOM 2046 C CA . ASP A 1 267 ? 12.422 3.377 -4.521 1.00 95.75 267 ASP A CA 1
ATOM 2047 C C . ASP A 1 267 ? 11.993 4.559 -3.636 1.00 95.75 267 ASP A C 1
ATOM 2049 O O . ASP A 1 267 ? 12.716 5.541 -3.453 1.00 95.75 267 ASP A O 1
ATOM 2053 N N . HIS A 1 268 ? 10.805 4.444 -3.044 1.00 92.62 268 HIS A N 1
ATOM 2054 C CA . HIS A 1 268 ? 10.247 5.425 -2.107 1.00 92.62 268 HIS A CA 1
ATOM 2055 C C . HIS A 1 268 ? 11.119 5.725 -0.866 1.00 92.62 268 HIS A C 1
ATOM 2057 O O . HIS A 1 268 ? 10.904 6.741 -0.204 1.00 92.62 268 HIS A O 1
ATOM 2063 N N . THR A 1 269 ? 12.098 4.874 -0.534 1.00 92.06 269 THR A N 1
ATOM 2064 C CA . THR A 1 269 ? 13.050 5.093 0.572 1.00 92.06 269 THR A CA 1
ATOM 2065 C C . THR A 1 269 ? 14.341 5.783 0.120 1.00 92.06 269 THR A C 1
ATOM 2067 O O . THR A 1 269 ? 15.158 6.174 0.957 1.00 92.06 269 THR A O 1
ATOM 2070 N N . GLY A 1 270 ? 14.525 5.960 -1.193 1.00 92.75 270 GLY A N 1
ATOM 2071 C CA . GLY A 1 270 ? 15.750 6.463 -1.811 1.00 92.75 270 GLY A CA 1
ATOM 2072 C C . GLY A 1 270 ? 16.795 5.377 -2.084 1.00 92.75 270 GLY A C 1
ATOM 2073 O O . GLY A 1 270 ? 17.947 5.704 -2.383 1.00 92.75 270 GLY A O 1
ATOM 2074 N N . ALA A 1 271 ? 16.438 4.093 -1.977 1.00 94.44 271 ALA A N 1
ATOM 2075 C CA . ALA A 1 271 ? 17.333 3.004 -2.345 1.00 94.44 271 ALA A CA 1
ATOM 2076 C C . ALA A 1 271 ? 17.458 2.921 -3.872 1.00 94.44 271 ALA A C 1
ATOM 2078 O O . ALA A 1 271 ? 16.467 2.988 -4.596 1.00 94.44 271 ALA A O 1
ATOM 2079 N N . LEU A 1 272 ? 18.688 2.766 -4.371 1.00 95.69 272 LEU A N 1
ATOM 2080 C CA . LEU A 1 272 ? 18.943 2.630 -5.804 1.00 95.69 272 LEU A CA 1
ATOM 2081 C C . LEU A 1 272 ? 18.438 1.271 -6.304 1.00 95.69 272 LEU A C 1
ATOM 2083 O O . LEU A 1 272 ? 18.966 0.233 -5.899 1.00 95.69 272 LEU A O 1
ATOM 2087 N N . ILE A 1 273 ? 17.475 1.293 -7.224 1.00 97.19 273 ILE A N 1
ATOM 2088 C CA . ILE A 1 273 ? 16.908 0.097 -7.850 1.00 97.19 273 ILE A CA 1
ATOM 2089 C C . ILE A 1 273 ? 17.603 -0.193 -9.171 1.00 97.19 273 ILE A C 1
ATOM 2091 O O . ILE A 1 273 ? 18.079 -1.308 -9.371 1.00 97.19 273 ILE A O 1
ATOM 2095 N N . ASP A 1 274 ? 17.754 0.811 -10.031 1.00 96.38 274 ASP A N 1
ATOM 2096 C CA . ASP A 1 274 ? 18.544 0.667 -11.248 1.00 96.38 274 ASP A CA 1
ATOM 2097 C C . ASP A 1 274 ? 19.302 1.944 -11.618 1.00 96.38 274 ASP A C 1
ATOM 2099 O O . ASP A 1 274 ? 18.916 3.046 -11.236 1.00 96.38 274 ASP A O 1
ATOM 2103 N N . ARG A 1 275 ? 20.393 1.783 -12.371 1.00 94.56 275 ARG A N 1
ATOM 2104 C CA . ARG A 1 275 ? 21.142 2.858 -13.006 1.00 94.56 275 ARG A CA 1
ATOM 2105 C C . ARG A 1 275 ? 21.654 2.448 -14.383 1.00 94.56 275 ARG A C 1
ATOM 2107 O O . ARG A 1 275 ? 22.257 1.379 -14.528 1.00 94.56 275 ARG A O 1
ATOM 2114 N N . VAL A 1 276 ? 21.485 3.329 -15.367 1.00 93.75 276 VAL A N 1
ATOM 2115 C CA . VAL A 1 276 ? 22.008 3.159 -16.727 1.00 93.75 276 VAL A CA 1
ATOM 2116 C C . VAL A 1 276 ? 22.677 4.442 -17.217 1.00 93.75 276 VAL A C 1
ATOM 2118 O O . VAL A 1 276 ? 22.048 5.488 -17.330 1.00 93.75 276 VAL A O 1
ATOM 2121 N N . ASP A 1 277 ? 23.953 4.319 -17.584 1.00 93.44 277 ASP A N 1
ATOM 2122 C CA . ASP A 1 277 ? 24.775 5.404 -18.125 1.00 93.44 277 ASP A CA 1
ATOM 2123 C C . ASP A 1 277 ? 24.940 5.208 -19.638 1.00 93.44 277 ASP A C 1
ATOM 2125 O O . ASP A 1 277 ? 25.981 4.731 -20.108 1.00 93.44 277 ASP A O 1
ATOM 2129 N N . TYR A 1 278 ? 23.880 5.472 -20.403 1.00 93.88 278 TYR A N 1
ATOM 2130 C CA . TYR A 1 278 ? 23.881 5.163 -21.832 1.00 93.88 278 TYR A CA 1
ATOM 2131 C C . TYR A 1 278 ? 24.711 6.166 -22.634 1.00 93.88 278 TYR A C 1
ATOM 2133 O O . TYR A 1 278 ? 24.898 7.320 -22.257 1.00 93.88 278 TYR A O 1
ATOM 2141 N N . LEU A 1 279 ? 25.205 5.717 -23.787 1.00 94.56 279 LEU A N 1
ATOM 2142 C CA . LEU A 1 279 ? 25.930 6.547 -24.745 1.00 94.56 279 LEU A CA 1
ATOM 2143 C C . LEU A 1 279 ? 25.376 6.300 -26.142 1.00 94.56 279 LEU A C 1
ATOM 2145 O O . LEU A 1 279 ? 25.079 5.161 -26.491 1.00 94.56 279 LEU A O 1
ATOM 2149 N N . GLN A 1 280 ? 25.389 7.317 -27.003 1.00 94.12 280 GLN A N 1
ATOM 2150 C CA . GLN A 1 280 ? 24.995 7.166 -28.412 1.00 94.12 280 GLN A CA 1
ATOM 2151 C C . GLN A 1 280 ? 25.800 6.073 -29.146 1.00 94.12 280 GLN A C 1
ATOM 2153 O O . GLN A 1 280 ? 25.325 5.439 -30.082 1.00 94.12 280 GLN A O 1
ATOM 2158 N N . SER A 1 281 ? 27.025 5.781 -28.699 1.00 93.00 281 SER A N 1
ATOM 2159 C CA . SER A 1 281 ? 27.823 4.681 -29.259 1.00 93.00 281 SER A CA 1
ATOM 2160 C C . SER A 1 281 ? 27.238 3.276 -29.025 1.00 93.00 281 SER A C 1
ATOM 2162 O O . SER A 1 281 ? 27.704 2.328 -29.660 1.00 93.00 281 SER A O 1
ATOM 2164 N N . TRP A 1 282 ? 26.260 3.118 -28.125 1.00 93.62 282 TRP A N 1
ATOM 2165 C CA . TRP A 1 282 ? 25.635 1.829 -27.801 1.00 93.62 282 TRP A CA 1
ATOM 2166 C C . TRP A 1 282 ? 24.632 1.363 -28.853 1.00 93.62 282 TRP A C 1
ATOM 2168 O O . TRP A 1 282 ? 24.393 0.166 -28.943 1.00 93.62 282 TRP A O 1
ATOM 2178 N N . TYR A 1 283 ? 24.131 2.256 -29.717 1.00 92.94 283 TYR A N 1
ATOM 2179 C CA . TYR A 1 283 ? 23.278 1.851 -30.840 1.00 92.94 283 TYR A CA 1
ATOM 2180 C C . TYR A 1 283 ? 23.979 0.809 -31.725 1.00 92.94 283 TYR A C 1
ATOM 2182 O O . TYR A 1 283 ? 23.327 -0.044 -32.318 1.00 92.94 283 TYR A O 1
ATOM 2190 N N . GLY A 1 284 ? 25.314 0.866 -31.832 1.00 90.75 284 GLY A N 1
ATOM 2191 C CA . GLY A 1 284 ? 26.085 -0.051 -32.680 1.00 90.75 284 GLY A CA 1
ATOM 2192 C C . GLY A 1 284 ? 25.827 0.125 -34.184 1.00 90.75 284 GLY A C 1
ATOM 2193 O O . GLY A 1 284 ? 26.414 -0.595 -34.987 1.00 90.75 284 GLY A O 1
ATOM 2194 N N . ASP A 1 285 ? 25.003 1.105 -34.560 1.00 93.12 285 ASP A N 1
ATOM 2195 C CA . ASP A 1 285 ? 24.579 1.418 -35.919 1.00 93.12 285 ASP A CA 1
ATOM 2196 C C . ASP A 1 285 ? 24.518 2.946 -36.090 1.00 93.12 285 ASP A C 1
ATOM 2198 O O . ASP A 1 285 ? 23.834 3.651 -35.345 1.00 93.12 285 ASP A O 1
ATOM 2202 N N . ALA A 1 286 ? 25.267 3.471 -37.064 1.00 92.12 286 ALA A N 1
ATOM 2203 C CA . ALA A 1 286 ? 25.398 4.912 -37.277 1.00 92.12 286 ALA A CA 1
ATOM 2204 C C . ALA A 1 286 ? 24.124 5.567 -37.829 1.00 92.12 286 ALA A C 1
ATOM 2206 O O . ALA A 1 286 ? 23.947 6.769 -37.648 1.00 92.12 286 ALA A O 1
ATOM 2207 N N . THR A 1 287 ? 23.263 4.806 -38.510 1.00 91.88 287 THR A N 1
ATOM 2208 C CA . THR A 1 287 ? 21.985 5.290 -39.034 1.00 91.88 287 THR A CA 1
ATOM 2209 C C . THR A 1 287 ? 20.946 5.333 -37.925 1.00 91.88 287 THR A C 1
ATOM 2211 O O . THR A 1 287 ? 20.305 6.365 -37.755 1.00 91.88 287 THR A O 1
ATOM 2214 N N . LYS A 1 288 ? 20.826 4.267 -37.125 1.00 92.81 288 LYS A N 1
ATOM 2215 C CA . LYS A 1 288 ? 19.872 4.232 -36.003 1.00 92.81 288 LYS A CA 1
ATOM 2216 C C . LYS A 1 288 ? 20.215 5.233 -34.898 1.00 92.81 288 LYS A C 1
ATOM 2218 O O . LYS A 1 288 ? 19.324 5.780 -34.264 1.00 92.81 288 LYS A O 1
ATOM 2223 N N . ALA A 1 289 ? 21.499 5.557 -34.738 1.00 92.94 289 ALA A N 1
ATOM 2224 C CA . ALA A 1 289 ? 21.957 6.605 -33.828 1.00 92.94 289 ALA A CA 1
ATOM 2225 C C . ALA A 1 289 ? 21.523 8.038 -34.219 1.00 92.94 289 ALA A C 1
ATOM 2227 O O . ALA A 1 289 ? 21.791 8.960 -33.450 1.00 92.94 289 ALA A O 1
ATOM 2228 N N . GLN A 1 290 ? 20.917 8.246 -35.398 1.00 93.12 290 GLN A N 1
ATOM 2229 C CA . GLN A 1 290 ? 20.376 9.542 -35.848 1.00 93.12 290 GLN A CA 1
ATOM 2230 C C . GLN A 1 290 ? 18.882 9.723 -35.517 1.00 93.12 290 GLN A C 1
ATOM 2232 O O . GLN A 1 290 ? 18.243 10.600 -36.097 1.00 93.12 290 GLN A O 1
ATOM 2237 N N . GLY A 1 291 ? 18.342 8.882 -34.630 1.00 93.19 291 GLY A N 1
ATOM 2238 C CA . GLY A 1 291 ? 16.997 8.999 -34.080 1.00 93.19 291 GLY A CA 1
ATOM 2239 C C . GLY A 1 291 ? 15.947 8.115 -34.750 1.00 93.19 291 GLY A C 1
ATOM 2240 O O . GLY A 1 291 ? 16.194 7.449 -35.759 1.00 93.19 291 GLY A O 1
ATOM 2241 N N . GLY A 1 292 ? 14.776 8.062 -34.117 1.00 92.88 292 GLY A N 1
ATOM 2242 C CA . GLY A 1 292 ? 13.664 7.184 -34.482 1.00 92.88 292 GLY A CA 1
ATOM 2243 C C . GLY A 1 292 ? 13.809 5.734 -34.009 1.00 92.88 292 GLY A C 1
ATOM 2244 O O . GLY A 1 292 ? 12.900 4.947 -34.240 1.00 92.88 292 GLY A O 1
ATOM 2245 N N . TYR A 1 293 ? 14.903 5.384 -33.324 1.00 94.50 293 TYR A N 1
ATOM 2246 C CA . TYR A 1 293 ? 15.121 4.070 -32.710 1.00 94.50 293 TYR A CA 1
ATOM 2247 C C . TYR A 1 293 ? 15.440 4.222 -31.229 1.00 94.50 293 TYR A C 1
ATOM 2249 O O . TYR A 1 293 ? 16.085 5.189 -30.829 1.00 94.50 293 TYR A O 1
ATOM 2257 N N . ALA A 1 294 ? 15.036 3.244 -30.429 1.00 95.25 294 ALA A N 1
ATOM 2258 C CA . ALA A 1 294 ? 15.429 3.139 -29.030 1.00 95.25 294 ALA A CA 1
ATOM 2259 C C . ALA A 1 294 ? 16.702 2.299 -28.846 1.00 95.25 294 ALA A C 1
ATOM 2261 O O . ALA A 1 294 ? 17.074 1.504 -29.715 1.00 95.25 294 ALA A O 1
ATOM 2262 N N . LEU A 1 295 ? 17.366 2.477 -27.707 1.00 94.88 295 LEU A N 1
ATOM 2263 C CA . LEU A 1 295 ? 18.343 1.538 -27.167 1.00 94.88 295 LEU A CA 1
ATOM 2264 C C . LEU A 1 295 ? 17.608 0.489 -26.342 1.00 94.88 295 LEU A C 1
ATOM 2266 O O . LEU A 1 295 ? 16.879 0.851 -25.428 1.00 94.88 295 LEU A O 1
ATOM 2270 N N . GLU A 1 296 ? 17.868 -0.782 -26.612 1.00 93.12 296 GLU A N 1
ATOM 2271 C CA . GLU A 1 296 ? 17.222 -1.920 -25.961 1.00 93.12 296 GLU A CA 1
ATOM 2272 C C . GLU A 1 296 ? 18.269 -2.809 -25.278 1.00 93.12 296 GLU A C 1
ATOM 2274 O O . GLU A 1 296 ? 19.373 -3.036 -25.802 1.00 93.12 296 GLU A O 1
ATOM 2279 N N . LEU A 1 297 ? 17.924 -3.306 -24.093 1.00 90.69 297 LEU A N 1
ATOM 2280 C CA . LEU A 1 297 ? 18.716 -4.267 -23.344 1.00 90.69 297 LEU A CA 1
ATOM 2281 C C . LEU A 1 297 ? 18.593 -5.661 -23.986 1.00 90.69 297 LEU A C 1
ATOM 2283 O O . LEU A 1 297 ? 17.530 -6.267 -24.008 1.00 90.69 297 LEU A O 1
ATOM 2287 N N . ILE A 1 298 ? 19.710 -6.211 -24.469 1.00 86.69 298 ILE A N 1
ATOM 2288 C CA . ILE A 1 298 ? 19.748 -7.475 -25.227 1.00 86.69 298 ILE A CA 1
ATOM 2289 C C . ILE A 1 298 ? 19.323 -8.668 -24.362 1.00 86.69 298 ILE A C 1
ATOM 2291 O O . ILE A 1 298 ? 18.641 -9.577 -24.834 1.00 86.69 298 ILE A O 1
ATOM 2295 N N . ASN A 1 299 ? 19.793 -8.719 -23.115 1.00 83.62 299 ASN A N 1
ATOM 2296 C CA . ASN A 1 299 ? 19.470 -9.798 -22.194 1.00 83.62 299 ASN A CA 1
ATOM 2297 C C . ASN A 1 299 ? 19.204 -9.254 -20.780 1.00 83.62 299 ASN A C 1
ATOM 2299 O O . ASN A 1 299 ? 20.170 -8.968 -20.055 1.00 83.62 299 ASN A O 1
ATOM 2303 N N . PRO A 1 300 ? 17.929 -9.163 -20.360 1.00 81.19 300 PRO A N 1
ATOM 2304 C CA . PRO A 1 300 ? 17.557 -8.670 -19.034 1.00 81.19 300 PRO A CA 1
ATOM 2305 C C . PRO A 1 300 ? 17.990 -9.599 -17.887 1.00 81.19 300 PRO A C 1
ATOM 2307 O O . PRO A 1 300 ? 18.090 -9.158 -16.744 1.00 81.19 300 PRO A O 1
ATOM 2310 N N . GLU A 1 301 ? 18.348 -10.854 -18.183 1.00 78.31 301 GLU A N 1
ATOM 2311 C CA . GLU A 1 301 ? 18.819 -11.840 -17.199 1.00 78.31 301 GLU A CA 1
ATOM 2312 C C . GLU A 1 301 ? 20.351 -11.856 -17.026 1.00 78.31 301 GLU A C 1
ATOM 2314 O O . GLU A 1 301 ? 20.874 -12.500 -16.115 1.00 78.31 301 GLU A O 1
ATOM 2319 N N . GLN A 1 302 ? 21.112 -11.156 -17.883 1.00 71.56 302 GLN A N 1
ATOM 2320 C CA . GLN A 1 302 ? 22.586 -11.141 -17.850 1.00 71.56 302 GLN A CA 1
ATOM 2321 C C . GLN A 1 302 ? 23.166 -9.740 -17.636 1.00 71.56 302 GLN A C 1
ATOM 2323 O O . GLN A 1 302 ? 23.853 -9.168 -18.479 1.00 71.56 302 GLN A O 1
ATOM 2328 N N . LEU A 1 303 ? 22.960 -9.211 -16.432 1.00 71.56 303 LEU A N 1
ATOM 2329 C CA . LEU A 1 303 ? 23.357 -7.851 -16.048 1.00 71.56 303 LEU A CA 1
ATOM 2330 C C . LEU A 1 303 ? 24.851 -7.692 -15.684 1.00 71.56 303 LEU A C 1
ATOM 2332 O O . LEU A 1 303 ? 25.303 -6.581 -15.420 1.00 71.56 303 LEU A O 1
ATOM 2336 N N . LEU A 1 304 ? 25.623 -8.788 -15.652 1.00 61.69 304 LEU A N 1
ATOM 2337 C CA . LEU A 1 304 ? 27.044 -8.808 -15.255 1.00 61.69 304 LEU A CA 1
ATOM 2338 C C . LEU A 1 304 ? 28.025 -8.512 -16.405 1.00 61.69 304 LEU A C 1
ATOM 2340 O O . LEU A 1 304 ? 29.225 -8.360 -16.169 1.00 61.69 304 LEU A O 1
ATOM 2344 N N . CYS A 1 305 ? 27.549 -8.446 -17.650 1.00 57.22 305 CYS A N 1
ATOM 2345 C CA . CYS A 1 305 ?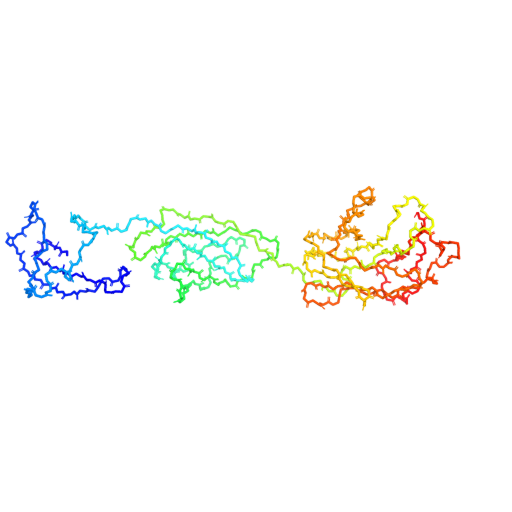 28.370 -8.019 -18.781 1.00 57.22 305 CYS A CA 1
ATOM 2346 C C . CYS A 1 305 ? 28.588 -6.493 -18.744 1.00 57.22 305 CYS A C 1
ATOM 2348 O O . CYS A 1 305 ? 27.721 -5.770 -18.251 1.00 57.22 305 CYS A O 1
ATOM 2350 N N . PRO A 1 306 ? 29.708 -5.961 -19.279 1.00 60.97 306 PRO A N 1
ATOM 2351 C CA . PRO A 1 306 ? 29.874 -4.517 -19.422 1.00 60.97 306 PRO A CA 1
ATOM 2352 C C . PRO A 1 306 ? 28.659 -3.929 -20.143 1.00 60.97 306 PRO A C 1
ATOM 2354 O O . PRO A 1 306 ? 28.285 -4.449 -21.192 1.00 60.97 306 PRO A O 1
ATOM 2357 N N . ALA A 1 307 ? 28.064 -2.856 -19.612 1.00 61.84 307 ALA A N 1
ATOM 2358 C CA . ALA A 1 307 ? 26.798 -2.321 -20.121 1.00 61.84 307 ALA A CA 1
ATOM 2359 C C . ALA A 1 307 ? 26.807 -2.166 -21.656 1.00 61.84 307 ALA A C 1
ATOM 2361 O O . ALA A 1 307 ? 25.935 -2.687 -22.334 1.00 61.84 307 ALA A O 1
ATOM 2362 N N . LYS A 1 308 ? 27.891 -1.643 -22.242 1.00 64.06 308 LYS A N 1
ATOM 2363 C CA . LYS A 1 308 ? 28.038 -1.515 -23.704 1.00 64.06 308 LYS A CA 1
ATOM 2364 C C . LYS A 1 308 ? 27.761 -2.801 -24.508 1.00 64.06 308 LYS A C 1
ATOM 2366 O O . LYS A 1 308 ? 27.317 -2.707 -25.643 1.00 64.06 308 LYS A O 1
ATOM 2371 N N . THR A 1 309 ? 28.087 -3.985 -23.991 1.00 76.00 309 THR A N 1
ATOM 2372 C CA . THR A 1 309 ? 27.923 -5.246 -24.740 1.00 76.00 309 THR A CA 1
ATOM 2373 C C . THR A 1 309 ? 26.537 -5.863 -24.602 1.00 76.00 309 THR A C 1
ATOM 2375 O O . THR A 1 309 ? 26.262 -6.834 -25.297 1.00 76.00 309 THR A O 1
ATOM 2378 N N . ASN A 1 310 ? 25.694 -5.335 -23.709 1.00 82.38 310 ASN A N 1
ATOM 2379 C CA . ASN A 1 310 ? 24.342 -5.838 -23.470 1.00 82.38 310 ASN A CA 1
ATOM 2380 C C . ASN A 1 310 ? 23.254 -4.849 -23.917 1.00 82.38 310 ASN A C 1
ATOM 2382 O O . ASN A 1 310 ? 22.095 -5.050 -23.592 1.00 82.38 310 ASN A O 1
ATOM 2386 N N . TRP A 1 311 ? 23.618 -3.794 -24.647 1.00 90.62 311 TRP A N 1
ATOM 2387 C CA . TRP A 1 311 ? 22.690 -2.816 -25.210 1.00 90.62 311 TRP A CA 1
ATOM 2388 C C . TRP A 1 311 ? 22.922 -2.691 -26.712 1.00 90.62 311 TRP A C 1
ATOM 2390 O O . TRP A 1 311 ? 24.065 -2.737 -27.175 1.00 90.62 311 TRP A O 1
ATOM 2400 N N . THR A 1 312 ? 21.847 -2.535 -27.476 1.00 91.44 312 THR A N 1
ATOM 2401 C CA . THR A 1 312 ? 21.913 -2.306 -28.922 1.00 91.44 312 THR A CA 1
ATOM 2402 C C . THR A 1 312 ? 20.734 -1.463 -29.390 1.00 91.44 312 THR A C 1
ATOM 2404 O O . THR A 1 312 ? 19.820 -1.188 -28.622 1.00 91.44 312 THR A O 1
ATOM 2407 N N . ALA A 1 313 ? 20.759 -1.013 -30.640 1.00 91.81 313 ALA A N 1
ATOM 2408 C CA . A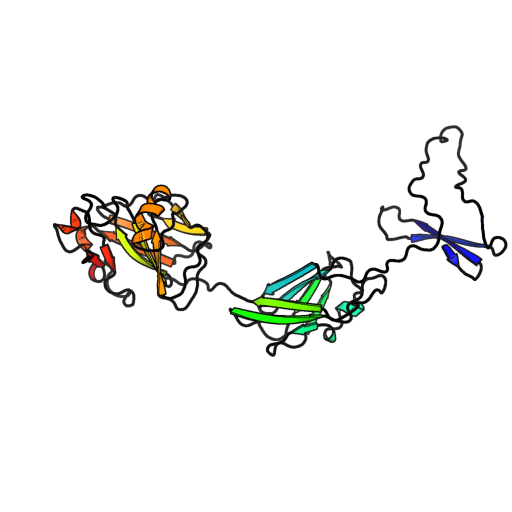LA A 1 313 ? 19.592 -0.389 -31.239 1.00 91.81 313 ALA A CA 1
ATOM 2409 C C . ALA A 1 313 ? 18.457 -1.415 -31.400 1.00 91.81 313 ALA A C 1
ATOM 2411 O O . ALA A 1 313 ? 18.685 -2.478 -31.988 1.00 91.81 313 ALA A O 1
ATOM 2412 N N . SER A 1 314 ? 17.249 -1.057 -30.968 1.00 87.12 314 SER A N 1
ATOM 2413 C CA . SER A 1 314 ? 16.016 -1.832 -31.174 1.00 87.12 314 SER A CA 1
ATOM 2414 C C . SER A 1 314 ? 15.869 -2.284 -32.629 1.00 87.12 314 SER A C 1
ATOM 2416 O O . SER A 1 314 ? 16.263 -1.597 -33.585 1.00 87.12 314 SER A O 1
ATOM 2418 N N . VAL A 1 315 ? 15.356 -3.500 -32.817 1.00 79.56 315 VAL A N 1
ATOM 2419 C CA . VAL A 1 315 ? 15.191 -4.133 -34.140 1.00 79.56 315 VAL A CA 1
ATOM 2420 C C . VAL A 1 315 ? 13.843 -3.845 -34.801 1.00 79.56 315 VAL A C 1
ATOM 2422 O O . VAL A 1 315 ? 13.717 -4.103 -36.001 1.00 79.56 315 VAL A O 1
ATOM 2425 N N . SER A 1 316 ? 12.887 -3.291 -34.058 1.00 58.12 316 SER A N 1
ATOM 2426 C CA . SER A 1 316 ? 11.516 -2.992 -34.487 1.00 58.12 316 SER A CA 1
ATOM 2427 C C . SER A 1 316 ? 11.175 -1.521 -34.356 1.00 58.12 316 SER A C 1
ATOM 2429 O O . SER A 1 316 ? 11.558 -0.947 -33.317 1.00 58.12 316 SER A O 1
#

Secondary structure (DSSP, 8-state):
-B-TT-EEEEEE-TTSSS-PEEEEEEE--S-S--S---------GGGTTS--------SS-----PPPPEEEEEEEETTEEEEEESSPBPHHHHH-GGGEEETTTTBS-SEEEE-SS-TTEEEEE-SSPPPTTEEEEEEE-S-BBTT--B-SS-EEEEEEE-PPPPPPTTSEEEEEEE----S-SSS-SS-EEEEEE-SSS-EE-TT-EEE-SS-EEE--S-EE-TT-EEEEE-GGGHHHHTTTS-EE--SS-----TTEEEEEEE-TT--EEEEEEEEGGGG--TTGGGSS--EEES-TT-TTS-GGGSEEE---